Protein AF-0000000086176222 (afdb_homodimer)

Solvent-accessible surface area (backbone atoms only — not comparable to full-atom values): 14373 Å² total; per-residue (Å²): 130,63,66,61,52,42,43,40,53,50,50,50,43,44,51,53,49,50,51,50,50,42,51,51,35,51,42,47,42,65,30,30,69,85,46,59,66,71,56,41,52,48,41,48,50,41,38,51,44,48,51,52,40,48,57,61,55,69,71,40,76,46,68,86,66,50,50,65,65,58,53,53,52,38,41,53,48,51,51,49,40,53,50,51,52,52,51,46,30,50,48,17,58,72,73,40,23,32,39,60,22,19,41,70,24,30,21,66,82,57,80,65,72,95,79,71,79,81,75,77,74,80,82,71,63,89,65,77,79,123,133,64,65,62,52,41,45,42,53,50,51,52,44,46,52,53,49,48,51,52,50,44,51,51,37,50,49,49,40,64,42,30,70,84,46,59,66,70,56,41,51,48,41,47,50,41,41,52,44,47,52,52,42,50,58,60,55,68,71,40,78,46,68,85,66,50,50,65,65,58,53,51,52,38,41,52,47,50,50,49,40,53,50,50,52,53,50,50,30,43,47,24,4,64,72,46,67,46,52,76,57,3,24,46,19,4,29,34,82,60,79,68,73,94,78,74,81,79,76,75,73,80,80,71,62,90,64,77,78,122

Foldseek 3Di:
DPPLVVFQVVLVVVLVVLVVLLVLLVLLLVLCPVPDPVLNVLSVVLSVLSVVLNVQSVPDSGCVSPDPVSVVSSVVSSVSSVVSSVVSVVVCVPDPVRQPSCPPVRPPPPPPDPDDPPPPPDPPDPPPPD/DPPLVVFQVVLVVVLVVLVVLLVLLVLLLVLCPVPDPVLNVLSVVLSVLSVVLNVQSVPDSGCVSPDPVSVVSSVVSSVSSVVSSVVSVVVCVVDPVRQSSCVVPHPPPPPPDPDDPPPPDPPPDPPPPD

pLDDT: mean 73.81, std 24.61, range [23.0, 98.19]

InterPro domains:
  IPR004279 Perilipin [PF03036] (5-108)

Radius of gyration: 20.04 Å; Cα contacts (8 Å, |Δi|>4): 294; chains: 2; bounding box: 59×58×36 Å

Sequence (260 aa):
LAALQVEARTLAMLRGLLRQLHAACTRLAAGARSLPSSVQETVGHVRHGVEGVQASLSRARSFHDLSGLVLAQSRETVTRAQLSIDELLEYVGQHAPLPWLVGPFAPALVEYPEDVPVEMAKWEGCITVGLAALQVEARTLAMLRGLLRQLHAACTRLAAGARSLPSSVQETVGHVRHGVEGVQASLSRARSFHDLSGLVLAQSRETVTRAQLSIDELLEYVGQHAPLPWLVGPFAPALVEYPEDVPVEMAKWEGCITVG

Structure (mmCIF, N/CA/C/O backbone):
data_AF-0000000086176222-model_v1
#
loop_
_entity.id
_entity.type
_entity.pdbx_description
1 polymer Perilipin-3
#
loop_
_atom_site.group_PDB
_atom_site.id
_atom_site.type_symbol
_atom_site.label_atom_id
_atom_site.label_alt_id
_atom_site.label_comp_id
_atom_site.label_asym_id
_atom_site.label_entity_id
_atom_site.label_seq_id
_atom_site.pdbx_PDB_ins_code
_atom_site.Cartn_x
_atom_site.Cartn_y
_atom_site.Cartn_z
_atom_site.occupancy
_atom_site.B_iso_or_equiv
_atom_site.auth_seq_id
_atom_site.auth_comp_id
_atom_site.auth_asym_id
_atom_site.auth_atom_id
_atom_site.pdbx_PDB_model_num
ATOM 1 N N . LEU A 1 1 ? -7.207 -26.391 -13.367 1 47.28 1 LEU A N 1
ATOM 2 C CA . LEU A 1 1 ? -7.805 -25.141 -13.812 1 47.28 1 LEU A CA 1
ATOM 3 C C . LEU A 1 1 ? -7.152 -23.938 -13.125 1 47.28 1 LEU A C 1
ATOM 5 O O . LEU A 1 1 ? -7.234 -22.812 -13.617 1 47.28 1 LEU A O 1
ATOM 9 N N . ALA A 1 2 ? -6.879 -24.203 -11.516 1 69.88 2 ALA A N 1
ATOM 10 C CA . ALA A 1 2 ? -6.957 -23.547 -10.219 1 69.88 2 ALA A CA 1
ATOM 11 C C . ALA A 1 2 ? -5.723 -22.688 -9.961 1 69.88 2 ALA A C 1
ATOM 13 O O . ALA A 1 2 ? -5.84 -21.531 -9.531 1 69.88 2 ALA A O 1
ATOM 14 N N . ALA A 1 3 ? -4.68 -23.219 -10.516 1 76.75 3 ALA A N 1
ATOM 15 C CA . ALA A 1 3 ? -3.438 -22.547 -10.133 1 76.75 3 ALA A CA 1
ATOM 16 C C . ALA A 1 3 ? -3.254 -21.234 -10.906 1 76.75 3 ALA A C 1
ATOM 18 O O . ALA A 1 3 ? -2.863 -20.219 -10.328 1 76.75 3 ALA A O 1
ATOM 19 N N . LEU A 1 4 ? -3.666 -21.234 -12.219 1 80.44 4 LEU A N 1
ATOM 20 C CA . LEU A 1 4 ? -3.518 -20.047 -13.07 1 80.44 4 LEU A CA 1
ATOM 21 C C . LEU A 1 4 ? -4.449 -18.938 -12.617 1 80.44 4 LEU A C 1
ATOM 23 O O . LEU A 1 4 ? -4.094 -17.75 -12.688 1 80.44 4 LEU A O 1
ATOM 27 N N . GLN A 1 5 ? -5.562 -19.422 -12.195 1 84.12 5 GLN A N 1
ATOM 28 C CA . GLN A 1 5 ? -6.52 -18.438 -11.711 1 84.12 5 GLN A CA 1
ATOM 29 C C . GLN A 1 5 ? -6.023 -17.766 -10.43 1 84.12 5 GLN A C 1
ATOM 31 O O . GLN A 1 5 ? -6.176 -16.562 -10.242 1 84.12 5 GLN A O 1
ATOM 36 N N . VAL A 1 6 ? -5.457 -18.547 -9.648 1 86.81 6 VAL A N 1
ATOM 37 C CA . VAL A 1 6 ? -4.914 -18.031 -8.398 1 86.81 6 VAL A CA 1
ATOM 38 C C . VAL A 1 6 ? -3.77 -17.062 -8.688 1 86.81 6 VAL A C 1
ATOM 40 O O . VAL A 1 6 ? -3.68 -16 -8.086 1 86.81 6 VAL A O 1
ATOM 43 N N . GLU A 1 7 ? -2.992 -17.438 -9.711 1 86.19 7 GLU A N 1
ATOM 44 C CA . GLU A 1 7 ? -1.868 -16.578 -10.094 1 86.19 7 GLU A CA 1
ATOM 45 C C . GLU A 1 7 ? -2.35 -15.219 -10.594 1 86.19 7 GLU A C 1
ATOM 47 O O . GLU A 1 7 ? -1.841 -14.18 -10.172 1 86.19 7 GLU A O 1
ATOM 52 N N . ALA A 1 8 ? -3.307 -15.289 -11.367 1 86.38 8 ALA A N 1
ATOM 53 C CA . ALA A 1 8 ? -3.82 -14.07 -11.977 1 86.38 8 ALA A CA 1
ATOM 54 C C . ALA A 1 8 ? -4.434 -13.148 -10.93 1 86.38 8 ALA A C 1
ATOM 56 O O . ALA A 1 8 ? -4.227 -11.93 -10.969 1 86.38 8 ALA A O 1
ATOM 57 N N . ARG A 1 9 ? -5.16 -13.789 -10.055 1 88 9 ARG A N 1
ATOM 58 C CA . ARG A 1 9 ? -5.809 -12.984 -9.023 1 88 9 ARG A CA 1
ATOM 59 C C . ARG A 1 9 ? -4.781 -12.398 -8.062 1 88 9 ARG A C 1
ATOM 61 O O . ARG A 1 9 ? -4.934 -11.266 -7.598 1 88 9 ARG A O 1
ATOM 68 N N . THR A 1 10 ? -3.789 -13.164 -7.801 1 91.62 10 THR A N 1
ATOM 69 C CA . THR A 1 10 ? -2.73 -12.672 -6.926 1 91.62 10 THR A CA 1
ATOM 70 C C . THR A 1 10 ? -1.987 -11.508 -7.578 1 91.62 10 THR A C 1
ATOM 72 O O . THR A 1 10 ? -1.711 -10.5 -6.926 1 91.62 10 THR A O 1
ATOM 75 N N . LEU A 1 11 ? -1.724 -11.617 -8.875 1 91.5 11 LEU A N 1
ATOM 76 C CA . LEU A 1 11 ? -1.027 -10.562 -9.602 1 91.5 11 LEU A CA 1
ATOM 77 C C . LEU A 1 11 ? -1.868 -9.289 -9.648 1 91.5 11 LEU A C 1
ATOM 79 O O . LEU A 1 11 ? -1.34 -8.188 -9.516 1 91.5 11 LEU A O 1
ATOM 83 N N . ALA A 1 12 ? -3.135 -9.5 -9.828 1 92.38 12 ALA A N 1
ATOM 84 C CA . ALA A 1 12 ? -4.023 -8.344 -9.859 1 92.38 12 ALA A CA 1
ATOM 85 C C . ALA A 1 12 ? -4.023 -7.613 -8.516 1 92.38 12 ALA A C 1
ATOM 87 O O . ALA A 1 12 ? -3.982 -6.383 -8.477 1 92.38 12 ALA A O 1
ATOM 88 N N . MET A 1 13 ? -4.09 -8.391 -7.414 1 94.31 13 MET A N 1
ATOM 89 C CA . MET A 1 13 ? -4.047 -7.789 -6.086 1 94.31 13 MET A CA 1
ATOM 90 C C . MET A 1 13 ? -2.721 -7.066 -5.855 1 94.31 13 MET A C 1
ATOM 92 O O . MET A 1 13 ? -2.695 -5.965 -5.309 1 94.31 13 MET A O 1
ATOM 96 N N . LEU A 1 14 ? -1.659 -7.699 -6.32 1 95.19 14 LEU A N 1
ATOM 97 C CA . LEU A 1 14 ? -0.33 -7.109 -6.207 1 95.19 14 LEU A CA 1
ATOM 98 C C . LEU A 1 14 ? -0.256 -5.785 -6.957 1 95.19 14 LEU A C 1
ATOM 100 O O . LEU A 1 14 ? 0.268 -4.797 -6.434 1 95.19 14 LEU A O 1
ATOM 104 N N . ARG A 1 15 ? -0.784 -5.746 -8.109 1 95.31 15 ARG A N 1
ATOM 105 C CA . ARG A 1 15 ? -0.78 -4.531 -8.914 1 95.31 15 ARG A CA 1
ATOM 106 C C . ARG A 1 15 ? -1.568 -3.42 -8.234 1 95.31 15 ARG A C 1
ATOM 108 O O . ARG A 1 15 ? -1.137 -2.264 -8.219 1 95.31 15 ARG A O 1
ATOM 115 N N . GLY A 1 16 ? -2.699 -3.779 -7.684 1 95.38 16 GLY A N 1
ATOM 116 C CA . GLY A 1 16 ? -3.482 -2.807 -6.941 1 95.38 16 GLY A CA 1
ATOM 117 C C . GLY A 1 16 ? -2.742 -2.23 -5.746 1 95.38 16 GLY A C 1
ATOM 118 O O . GLY A 1 16 ? -2.754 -1.019 -5.527 1 95.38 16 GLY A O 1
ATOM 119 N N . LEU A 1 17 ? -2.072 -3.049 -5.02 1 97.5 17 LEU A N 1
ATOM 120 C CA . LEU A 1 17 ? -1.327 -2.621 -3.842 1 97.5 17 LEU A CA 1
ATOM 121 C C . LEU A 1 17 ? -0.131 -1.763 -4.238 1 97.5 17 LEU A C 1
ATOM 123 O O . LEU A 1 17 ? 0.219 -0.814 -3.529 1 97.5 17 LEU A O 1
ATOM 127 N N . LEU A 1 18 ? 0.489 -2.072 -5.359 1 97.69 18 LEU A N 1
ATOM 128 C CA . LEU A 1 18 ? 1.595 -1.26 -5.855 1 97.69 18 LEU A CA 1
ATOM 129 C C . LEU A 1 18 ? 1.106 0.118 -6.289 1 97.69 18 LEU A C 1
ATOM 131 O O . LEU A 1 18 ? 1.804 1.117 -6.098 1 97.69 18 LEU A O 1
ATOM 135 N N . ARG A 1 19 ? -0.079 0.142 -6.859 1 95.44 19 ARG A N 1
ATOM 136 C CA . ARG A 1 19 ? -0.669 1.433 -7.199 1 95.44 19 ARG A CA 1
ATOM 137 C C . ARG A 1 19 ? -0.887 2.279 -5.949 1 95.44 19 ARG A C 1
ATOM 139 O O . ARG A 1 19 ? -0.616 3.482 -5.953 1 95.44 19 ARG A O 1
ATOM 146 N N . GLN A 1 20 ? -1.351 1.609 -4.941 1 92.12 20 GLN A N 1
ATOM 147 C CA . GLN A 1 20 ? -1.553 2.287 -3.666 1 92.12 20 GLN A CA 1
ATOM 148 C C . GLN A 1 20 ? -0.231 2.801 -3.102 1 92.12 20 GLN A C 1
ATOM 150 O O . GLN A 1 20 ? -0.166 3.916 -2.58 1 92.12 20 GLN A O 1
ATOM 155 N N . LEU A 1 21 ? 0.804 1.989 -3.146 1 95.62 21 LEU A N 1
ATOM 156 C CA . LEU A 1 21 ? 2.125 2.4 -2.686 1 95.62 21 LEU A CA 1
ATOM 157 C C . LEU A 1 21 ? 2.639 3.586 -3.496 1 95.62 21 LEU A C 1
ATOM 159 O O . LEU A 1 21 ? 3.174 4.543 -2.932 1 95.62 21 LEU A O 1
ATOM 163 N N . HIS A 1 22 ? 2.42 3.516 -4.754 1 94.69 22 HIS A N 1
ATOM 164 C CA . HIS A 1 22 ? 2.852 4.605 -5.621 1 94.69 22 HIS A CA 1
ATOM 165 C C . HIS A 1 22 ? 2.115 5.898 -5.289 1 94.69 22 HIS A C 1
ATOM 167 O O . HIS A 1 22 ? 2.723 6.973 -5.25 1 94.69 22 HIS A O 1
ATOM 173 N N . ALA A 1 23 ? 0.89 5.797 -5.102 1 90.06 23 ALA A N 1
ATOM 174 C CA . ALA A 1 23 ? 0.107 6.977 -4.746 1 90.06 23 ALA A CA 1
ATOM 175 C C . ALA A 1 23 ? 0.607 7.598 -3.445 1 90.06 23 ALA A C 1
ATOM 177 O O . ALA A 1 23 ? 0.691 8.82 -3.324 1 90.06 23 ALA A O 1
ATOM 178 N N . ALA A 1 24 ? 0.904 6.75 -2.473 1 88.62 24 ALA A N 1
ATOM 179 C CA . ALA A 1 24 ? 1.438 7.242 -1.205 1 88.62 24 ALA A CA 1
ATOM 180 C C . ALA A 1 24 ? 2.764 7.969 -1.414 1 88.62 24 ALA A C 1
ATOM 182 O O . ALA A 1 24 ? 2.979 9.055 -0.863 1 88.62 24 ALA A O 1
ATOM 183 N N . CYS A 1 25 ? 3.588 7.395 -2.248 1 90 25 CYS A N 1
ATOM 184 C CA . CYS A 1 25 ? 4.879 8.008 -2.531 1 90 25 CYS A CA 1
ATOM 185 C C . CYS A 1 25 ? 4.703 9.344 -3.258 1 90 25 CYS A C 1
ATOM 187 O O . CYS A 1 25 ? 5.438 10.297 -3 1 90 25 CYS A O 1
ATOM 189 N N . THR A 1 26 ? 3.795 9.438 -4.133 1 88.81 26 THR A N 1
ATOM 190 C CA . THR A 1 26 ? 3.527 10.656 -4.895 1 88.81 26 THR A CA 1
ATOM 191 C C . THR A 1 26 ? 3.018 11.766 -3.98 1 88.81 26 THR A C 1
ATOM 193 O O . THR A 1 26 ? 3.461 12.914 -4.078 1 88.81 26 THR A O 1
ATOM 196 N N . ARG A 1 27 ? 2.182 11.406 -3.039 1 83.19 27 ARG A N 1
ATOM 197 C CA . ARG A 1 27 ? 1.66 12.383 -2.088 1 83.19 27 ARG A CA 1
ATOM 198 C C . ARG A 1 27 ? 2.766 12.898 -1.174 1 83.19 27 ARG A C 1
ATOM 200 O O . ARG A 1 27 ? 2.848 14.102 -0.909 1 83.19 27 ARG A O 1
ATOM 207 N N . LEU A 1 28 ? 3.596 11.984 -0.778 1 82.69 28 LEU A N 1
ATOM 208 C CA . LEU A 1 28 ? 4.684 12.375 0.112 1 82.69 28 LEU A CA 1
ATOM 209 C C . LEU A 1 28 ? 5.688 13.266 -0.615 1 82.69 28 LEU A C 1
ATOM 211 O O . LEU A 1 28 ? 6.199 14.227 -0.042 1 82.69 28 LEU A O 1
ATOM 215 N N . ALA A 1 29 ? 5.906 12.93 -1.837 1 84.38 29 ALA A N 1
ATOM 216 C CA . ALA A 1 29 ? 6.832 13.742 -2.617 1 84.38 29 ALA A CA 1
ATOM 217 C C . ALA A 1 29 ? 6.293 15.156 -2.809 1 84.38 29 ALA A C 1
ATOM 219 O O . ALA A 1 29 ? 7.051 16.125 -2.764 1 84.38 29 ALA A O 1
ATOM 220 N N . ALA A 1 30 ? 5.102 15.242 -3.045 1 78.94 30 ALA A N 1
ATOM 221 C CA . ALA A 1 30 ? 4.473 16.547 -3.205 1 78.94 30 ALA A CA 1
ATOM 222 C C . ALA A 1 30 ? 4.551 17.359 -1.913 1 78.94 30 ALA A C 1
ATOM 224 O O . ALA A 1 30 ? 4.727 18.578 -1.947 1 78.94 30 ALA A O 1
ATOM 225 N N . GLY A 1 31 ? 4.488 16.703 -0.821 1 71.81 31 GLY A N 1
ATOM 226 C CA . GLY A 1 31 ? 4.531 17.359 0.479 1 71.81 31 GLY A CA 1
ATOM 227 C C . GLY A 1 31 ? 5.938 17.688 0.934 1 71.81 31 GLY A C 1
ATOM 228 O O . GLY A 1 31 ? 6.125 18.484 1.855 1 71.81 31 GLY A O 1
ATOM 229 N N . ALA A 1 32 ? 6.859 17.094 0.292 1 74.38 32 ALA A N 1
ATOM 230 C CA . ALA A 1 32 ? 8.25 17.234 0.727 1 74.38 32 ALA A CA 1
ATOM 231 C C . ALA A 1 32 ? 8.93 18.391 -0.012 1 74.38 32 ALA A C 1
ATOM 233 O O . ALA A 1 32 ? 10.125 18.641 0.185 1 74.38 32 ALA A O 1
ATOM 234 N N . ARG A 1 33 ? 8.211 19.094 -0.756 1 75.25 33 ARG A N 1
ATOM 235 C CA . ARG A 1 33 ? 8.82 20.109 -1.616 1 75.25 33 ARG A CA 1
ATOM 236 C C . ARG A 1 33 ? 9.484 21.203 -0.789 1 75.25 33 ARG A C 1
ATOM 238 O O . ARG A 1 33 ? 10.391 21.891 -1.268 1 75.25 33 ARG A O 1
ATOM 245 N N . SER A 1 34 ? 9.039 21.375 0.409 1 70.19 34 SER A N 1
ATOM 246 C CA . SER A 1 34 ? 9.617 22.406 1.266 1 70.19 34 SER A CA 1
ATOM 247 C C . SER A 1 34 ? 10.695 21.828 2.178 1 70.19 34 SER A C 1
ATOM 249 O O . SER A 1 34 ? 11.258 22.547 3.014 1 70.19 34 SER A O 1
ATOM 251 N N . LEU A 1 35 ? 10.953 20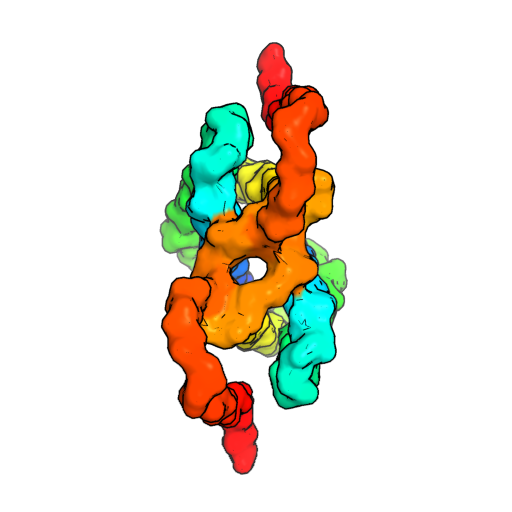.547 2.066 1 76.81 35 LEU A N 1
ATOM 252 C CA . LEU A 1 35 ? 11.953 19.859 2.885 1 76.81 35 LEU A CA 1
ATOM 253 C C . LEU A 1 35 ? 13.336 19.984 2.266 1 76.81 35 LEU A C 1
ATOM 255 O O . LEU A 1 35 ? 13.477 20.422 1.12 1 76.81 35 LEU A O 1
ATOM 259 N N . PRO A 1 36 ? 14.375 19.719 3.002 1 82.19 36 PRO A N 1
ATOM 260 C CA . PRO A 1 36 ? 15.734 19.812 2.465 1 82.19 36 PRO A CA 1
ATOM 261 C C . PRO A 1 36 ? 15.898 19.062 1.146 1 82.19 36 PRO A C 1
ATOM 263 O O . PRO A 1 36 ? 15.234 18.047 0.924 1 82.19 36 PRO A O 1
ATOM 266 N N . SER A 1 37 ? 16.75 19.469 0.299 1 85.12 37 SER A N 1
ATOM 267 C CA . SER A 1 37 ? 16.969 18.922 -1.038 1 85.12 37 SER A CA 1
ATOM 268 C C . SER A 1 37 ? 17.297 17.438 -0.983 1 85.12 37 SER A C 1
ATOM 270 O O . SER A 1 37 ? 16.891 16.672 -1.858 1 85.12 37 SER A O 1
ATOM 272 N N . SER A 1 38 ? 18.047 17.016 -0.008 1 88.38 38 SER A N 1
ATOM 273 C CA . SER A 1 38 ? 18.406 15.609 0.115 1 88.38 38 SER A CA 1
ATOM 274 C C . SER A 1 38 ? 17.172 14.734 0.309 1 88.38 38 SER A C 1
ATOM 276 O O . SER A 1 38 ? 17.078 13.633 -0.236 1 88.38 38 SER A O 1
ATOM 278 N N . VAL A 1 39 ? 16.266 15.297 1.044 1 84.06 39 VAL A N 1
ATOM 279 C CA . VAL A 1 39 ? 15.016 14.57 1.272 1 84.06 39 VAL A CA 1
ATOM 280 C C . VAL A 1 39 ? 14.195 14.531 -0.016 1 84.06 39 VAL A C 1
ATOM 282 O O . VAL A 1 39 ? 13.664 13.484 -0.39 1 84.06 39 VAL A O 1
ATOM 285 N N . GLN A 1 40 ? 14.125 15.633 -0.688 1 86.06 40 GLN A N 1
ATOM 286 C CA . GLN A 1 40 ? 13.391 15.695 -1.95 1 86.06 40 GLN A CA 1
ATOM 287 C C . GLN A 1 40 ? 13.953 14.711 -2.965 1 86.06 40 GLN A C 1
ATOM 289 O O . GLN A 1 40 ? 13.203 14.008 -3.643 1 86.06 40 GLN A O 1
ATOM 294 N N . GLU A 1 41 ? 15.258 14.625 -3.01 1 92.31 41 GLU A N 1
ATOM 295 C CA . GLU A 1 41 ? 15.914 13.719 -3.941 1 92.31 41 GLU A CA 1
ATOM 296 C C . GLU A 1 41 ? 15.609 12.258 -3.6 1 92.31 41 GLU A C 1
ATOM 298 O O . GLU A 1 41 ? 15.312 11.461 -4.484 1 92.31 41 GLU A O 1
ATOM 303 N N . THR A 1 42 ? 15.625 12 -2.324 1 91.56 42 THR A N 1
ATOM 304 C CA . THR A 1 42 ? 15.391 10.633 -1.873 1 91.56 42 THR A CA 1
ATOM 305 C C . THR A 1 42 ? 13.953 10.203 -2.172 1 91.56 42 THR A C 1
ATOM 307 O O . THR A 1 42 ? 13.719 9.133 -2.736 1 91.56 42 THR A O 1
ATOM 310 N N . VAL A 1 43 ? 12.961 11.047 -1.832 1 91.25 43 VAL A N 1
ATOM 311 C CA . VAL A 1 43 ? 11.562 10.688 -2.068 1 91.25 43 VAL A CA 1
ATOM 312 C C . VAL A 1 43 ? 11.305 10.578 -3.57 1 91.25 43 VAL A C 1
ATOM 314 O O . VAL A 1 43 ? 10.516 9.742 -4.012 1 91.25 43 VAL A O 1
ATOM 317 N N . GLY A 1 44 ? 11.984 11.367 -4.324 1 93.75 44 GLY A N 1
ATOM 318 C CA . GLY A 1 44 ? 11.891 11.258 -5.773 1 93.75 44 GLY A CA 1
ATOM 319 C C . GLY A 1 44 ? 12.414 9.938 -6.309 1 93.75 44 GLY A C 1
ATOM 320 O O . GLY A 1 44 ? 11.773 9.297 -7.141 1 93.75 44 GLY A O 1
ATOM 321 N N . HIS A 1 45 ? 13.539 9.508 -5.805 1 96.56 45 HIS A N 1
ATOM 322 C CA . HIS A 1 45 ? 14.148 8.242 -6.207 1 96.56 45 HIS A CA 1
ATOM 323 C C . HIS A 1 45 ? 13.25 7.062 -5.844 1 96.56 45 HIS A C 1
ATOM 325 O O . HIS A 1 45 ? 13.07 6.141 -6.645 1 96.56 45 HIS A O 1
ATOM 331 N N . VAL A 1 46 ? 12.75 7.133 -4.688 1 96.81 46 VAL A N 1
ATOM 332 C CA . VAL A 1 46 ? 11.883 6.059 -4.207 1 96.81 46 VAL A CA 1
ATOM 333 C C . VAL A 1 46 ? 10.633 5.98 -5.074 1 96.81 46 VAL A C 1
ATOM 335 O O . VAL A 1 46 ? 10.234 4.898 -5.508 1 96.81 46 VAL A O 1
ATOM 338 N N . ARG A 1 47 ? 10.078 7.133 -5.379 1 95.62 47 ARG A N 1
ATOM 339 C CA . ARG A 1 47 ? 8.883 7.184 -6.219 1 95.62 47 ARG A CA 1
ATOM 340 C C . ARG A 1 47 ? 9.156 6.598 -7.598 1 95.62 47 ARG A C 1
ATOM 342 O O . ARG A 1 47 ? 8.375 5.789 -8.102 1 95.62 47 ARG A O 1
ATOM 349 N N . HIS A 1 48 ? 10.258 6.914 -8.117 1 97.38 48 HIS A N 1
ATOM 350 C CA . HIS A 1 48 ? 10.641 6.402 -9.43 1 97.38 48 HIS A CA 1
ATOM 351 C C . HIS A 1 48 ? 10.883 4.898 -9.383 1 97.38 48 HIS A C 1
ATOM 353 O O . HIS A 1 48 ? 10.57 4.184 -10.344 1 97.38 48 HIS A O 1
ATOM 359 N N . GLY A 1 49 ? 11.484 4.477 -8.352 1 98.12 49 GLY A N 1
ATOM 360 C CA . GLY A 1 49 ? 11.68 3.047 -8.18 1 98.12 49 GLY A CA 1
ATOM 361 C C . GLY A 1 49 ? 10.383 2.264 -8.172 1 98.12 49 GLY A C 1
ATOM 362 O O . GLY A 1 49 ? 10.273 1.229 -8.836 1 98.12 49 GLY A O 1
ATOM 363 N N . VAL A 1 50 ? 9.375 2.754 -7.484 1 98 50 VAL A N 1
ATOM 364 C CA . VAL A 1 50 ? 8.07 2.1 -7.406 1 98 50 VAL A CA 1
ATOM 365 C C . VAL A 1 50 ? 7.422 2.072 -8.789 1 98 50 VAL A C 1
ATOM 367 O O . VAL A 1 50 ? 6.789 1.08 -9.164 1 98 50 VAL A O 1
ATOM 370 N N . GLU A 1 51 ? 7.617 3.09 -9.531 1 97.5 51 GLU A N 1
ATOM 371 C CA . GLU A 1 51 ? 7.129 3.115 -10.906 1 97.5 51 GLU A CA 1
ATOM 372 C C . GLU A 1 51 ? 7.773 2.012 -11.742 1 97.5 51 GLU A C 1
ATOM 374 O O . GLU A 1 51 ? 7.102 1.365 -12.547 1 97.5 51 GLU A O 1
ATOM 379 N N . GLY A 1 52 ? 9.039 1.867 -11.531 1 97 52 GLY A N 1
ATOM 380 C CA . GLY A 1 52 ? 9.742 0.794 -12.219 1 97 52 GLY A CA 1
ATOM 381 C C . GLY A 1 52 ? 9.195 -0.582 -11.891 1 97 52 GLY A C 1
ATOM 382 O O . GLY A 1 52 ? 9.023 -1.416 -12.781 1 97 52 GLY A O 1
ATOM 383 N N . VAL A 1 53 ? 8.867 -0.812 -10.633 1 97.62 53 VAL A N 1
ATOM 384 C CA . VAL A 1 53 ? 8.289 -2.084 -10.211 1 97.62 53 VAL A CA 1
ATOM 385 C C . VAL A 1 53 ? 6.918 -2.266 -10.867 1 97.62 53 VAL A C 1
ATOM 387 O O . VAL A 1 53 ? 6.59 -3.354 -11.344 1 97.62 53 VAL A O 1
ATOM 390 N N . GLN A 1 54 ? 6.109 -1.241 -10.922 1 97.12 54 GLN A N 1
ATOM 391 C CA . GLN A 1 54 ? 4.793 -1.295 -11.547 1 97.12 54 GLN A CA 1
ATOM 392 C C . GLN A 1 54 ? 4.898 -1.679 -13.016 1 97.12 54 GLN A C 1
ATOM 394 O O . GLN A 1 54 ? 4.152 -2.535 -13.5 1 97.12 54 GLN A O 1
ATOM 399 N N . ALA A 1 55 ? 5.844 -1.047 -13.656 1 95.5 55 ALA A N 1
ATOM 400 C CA . ALA A 1 55 ? 6.035 -1.319 -15.078 1 95.5 55 ALA A CA 1
ATOM 401 C C . ALA A 1 55 ? 6.426 -2.775 -15.312 1 95.5 55 ALA A C 1
ATOM 403 O O . ALA A 1 55 ? 5.898 -3.43 -16.219 1 95.5 55 ALA A O 1
ATOM 404 N N . SER A 1 56 ? 7.305 -3.281 -14.484 1 92.88 56 SER A N 1
ATOM 405 C CA . SER A 1 56 ? 7.777 -4.656 -14.617 1 92.88 56 SER A CA 1
ATOM 406 C C . SER A 1 56 ? 6.648 -5.652 -14.367 1 92.88 56 SER A C 1
ATOM 408 O O . SER A 1 56 ? 6.516 -6.641 -15.094 1 92.88 56 SER A O 1
ATOM 410 N N . LEU A 1 57 ? 5.816 -5.402 -13.383 1 93.81 57 LEU A N 1
ATOM 411 C CA . LEU A 1 57 ? 4.785 -6.352 -12.992 1 93.81 57 LEU A CA 1
ATOM 412 C C . LEU A 1 57 ? 3.555 -6.219 -13.883 1 93.81 57 LEU A C 1
ATOM 414 O O . LEU A 1 57 ? 2.752 -7.152 -13.984 1 93.81 57 LEU A O 1
ATOM 418 N N . SER A 1 58 ? 3.342 -5.082 -14.508 1 92.38 58 SER A N 1
ATOM 419 C CA . SER A 1 58 ? 2.186 -4.867 -15.375 1 92.38 58 SER A CA 1
ATOM 420 C C . SER A 1 58 ? 2.295 -5.684 -16.656 1 92.38 58 SER A C 1
ATOM 422 O O . SER A 1 58 ? 1.285 -5.977 -17.297 1 92.38 58 SER A O 1
ATOM 424 N N . ARG A 1 59 ? 3.438 -6.059 -17 1 89.94 59 ARG A N 1
ATOM 425 C CA . ARG A 1 59 ? 3.676 -6.812 -18.234 1 89.94 59 ARG A CA 1
ATOM 426 C C . ARG A 1 59 ? 3.479 -8.305 -18 1 89.94 59 ARG A C 1
ATOM 428 O O . ARG A 1 59 ? 3.293 -9.07 -18.953 1 89.94 59 ARG A O 1
ATOM 435 N N . ALA A 1 60 ? 3.504 -8.633 -16.781 1 88.69 60 ALA A N 1
ATOM 436 C CA . ALA A 1 60 ? 3.43 -10.055 -16.484 1 88.69 60 ALA A CA 1
ATOM 437 C C . ALA A 1 60 ? 1.982 -10.539 -16.469 1 88.69 60 ALA A C 1
ATOM 439 O O . ALA A 1 60 ? 1.112 -9.914 -15.859 1 88.69 60 ALA A O 1
ATOM 440 N N . ARG A 1 61 ? 1.743 -11.656 -17.125 1 85 61 ARG A N 1
ATOM 441 C CA . ARG A 1 61 ? 0.412 -12.258 -17.156 1 85 61 ARG A CA 1
ATOM 442 C C . ARG A 1 61 ? 0.34 -13.484 -16.266 1 85 61 ARG A C 1
ATOM 444 O O . ARG A 1 61 ? -0.746 -13.891 -15.844 1 85 61 ARG A O 1
ATOM 451 N N . SER A 1 62 ? 1.537 -14.062 -16.109 1 84 62 SER A N 1
ATOM 452 C CA . SER A 1 62 ? 1.668 -15.211 -15.211 1 84 62 SER A CA 1
ATOM 453 C C . SER A 1 62 ? 2.967 -15.156 -14.422 1 84 62 SER A C 1
ATOM 455 O O . SER A 1 62 ? 3.82 -14.305 -14.68 1 84 62 SER A O 1
ATOM 457 N N . PHE A 1 63 ? 3.131 -16.047 -13.438 1 84.75 63 PHE A N 1
ATOM 458 C CA . PHE A 1 63 ? 4.336 -16.078 -12.617 1 84.75 63 PHE A CA 1
ATOM 459 C C . PHE A 1 63 ? 5.539 -16.531 -13.445 1 84.75 63 PHE A C 1
ATOM 461 O O . PHE A 1 63 ? 6.684 -16.234 -13.094 1 84.75 63 PHE A O 1
ATOM 468 N N . HIS A 1 64 ? 5.16 -17.188 -14.555 1 83.56 64 HIS A N 1
ATOM 469 C CA . HIS A 1 64 ? 6.227 -17.672 -15.422 1 83.56 64 HIS A CA 1
ATOM 470 C C . HIS A 1 64 ? 6.898 -16.516 -16.172 1 83.56 64 HIS A C 1
ATOM 472 O O . HIS A 1 64 ? 8.031 -16.656 -16.625 1 83.56 64 HIS A O 1
ATOM 478 N N . ASP A 1 65 ? 6.121 -15.398 -16.203 1 87.44 65 ASP A N 1
ATOM 479 C CA . ASP A 1 65 ? 6.656 -14.219 -16.875 1 87.44 65 ASP A CA 1
ATOM 480 C C . ASP A 1 65 ? 7.613 -13.453 -15.961 1 87.44 65 ASP A C 1
ATOM 482 O O . ASP A 1 65 ? 8.32 -12.555 -16.406 1 87.44 65 ASP A O 1
ATOM 486 N N . LEU A 1 66 ? 7.562 -13.852 -14.625 1 87.5 66 LEU A N 1
ATOM 487 C CA . LEU A 1 66 ? 8.383 -13.141 -13.656 1 87.5 66 LEU A CA 1
ATOM 488 C C . LEU A 1 66 ? 9.648 -13.93 -13.328 1 87.5 66 LEU A C 1
ATOM 490 O O . LEU A 1 66 ? 9.578 -15.117 -13.016 1 87.5 66 LEU A O 1
ATOM 494 N N . SER A 1 67 ? 10.828 -13.281 -13.539 1 87.38 67 SER A N 1
ATOM 495 C CA . SER A 1 67 ? 12.078 -13.953 -13.172 1 87.38 67 SER A CA 1
ATOM 496 C C . SER A 1 67 ? 12.406 -13.727 -11.695 1 87.38 67 SER A C 1
ATOM 498 O O . SER A 1 67 ? 11.922 -12.766 -11.086 1 87.38 67 SER A O 1
ATOM 500 N N . GLY A 1 68 ? 13.156 -14.586 -11.164 1 86.44 68 GLY A N 1
ATOM 501 C CA . GLY A 1 68 ? 13.617 -14.453 -9.789 1 86.44 68 GLY A CA 1
ATOM 502 C C . GLY A 1 68 ? 14.312 -13.133 -9.516 1 86.44 68 GLY A C 1
ATOM 503 O O . GLY A 1 68 ? 14.109 -12.523 -8.469 1 86.44 68 GLY A O 1
ATOM 504 N N . LEU A 1 69 ? 15.055 -12.727 -10.484 1 89.38 69 LEU A N 1
ATOM 505 C CA . LEU A 1 69 ? 15.797 -11.477 -10.336 1 89.38 69 LEU A CA 1
ATOM 506 C C . LEU A 1 69 ? 14.852 -10.281 -10.273 1 89.38 69 LEU A C 1
ATOM 508 O O . LEU A 1 69 ? 14.992 -9.414 -9.414 1 89.38 69 LEU A O 1
ATOM 512 N N . VAL A 1 70 ? 13.867 -10.281 -11.133 1 92.12 70 VAL A N 1
ATOM 513 C CA . VAL A 1 70 ? 12.914 -9.18 -11.172 1 92.12 70 VAL A CA 1
ATOM 514 C C . VAL A 1 70 ? 12.133 -9.125 -9.859 1 92.12 70 VAL A C 1
ATOM 516 O O . VAL A 1 70 ? 11.922 -8.039 -9.305 1 92.12 70 VAL A O 1
ATOM 519 N N . LEU A 1 71 ? 11.781 -10.242 -9.305 1 93.12 71 LEU A N 1
ATOM 520 C CA . LEU A 1 71 ? 11.023 -10.289 -8.055 1 93.12 71 LEU A CA 1
ATOM 521 C C . LEU A 1 71 ? 11.883 -9.852 -6.879 1 93.12 71 LEU A C 1
ATOM 523 O O . LEU A 1 71 ? 11.406 -9.148 -5.984 1 93.12 71 LEU A O 1
ATOM 527 N N . ALA A 1 72 ? 13.148 -10.297 -6.934 1 92.81 72 ALA A N 1
ATOM 528 C CA . ALA A 1 72 ? 14.055 -9.898 -5.863 1 92.81 72 ALA A CA 1
ATOM 529 C C . ALA A 1 72 ? 14.273 -8.391 -5.859 1 92.81 72 ALA A C 1
ATOM 531 O O . ALA A 1 72 ? 14.211 -7.75 -4.809 1 92.81 72 ALA A O 1
ATOM 532 N N . GLN A 1 73 ? 14.477 -7.816 -6.992 1 94.44 73 GLN A N 1
ATOM 533 C CA . GLN A 1 73 ? 14.664 -6.375 -7.129 1 94.44 73 GLN A CA 1
ATOM 534 C C . GLN A 1 73 ? 13.398 -5.617 -6.742 1 94.44 73 GLN A C 1
ATOM 536 O O . GLN A 1 73 ? 13.469 -4.574 -6.09 1 94.44 73 GLN A O 1
ATOM 541 N N . SER A 1 74 ? 12.266 -6.117 -7.172 1 95.5 74 SER A N 1
ATOM 542 C CA . SER A 1 74 ? 10.984 -5.496 -6.836 1 95.5 74 SER A CA 1
ATOM 543 C C . SER A 1 74 ? 10.766 -5.469 -5.328 1 95.5 74 SER A C 1
ATOM 545 O O . SER A 1 74 ? 10.352 -4.453 -4.773 1 95.5 74 SER A O 1
ATOM 547 N N . ARG A 1 75 ? 11.117 -6.547 -4.699 1 94.56 75 ARG A N 1
ATOM 548 C CA . ARG A 1 75 ? 10.961 -6.637 -3.25 1 94.56 75 ARG A CA 1
ATOM 549 C C . ARG A 1 75 ? 11.844 -5.621 -2.539 1 94.56 75 ARG A C 1
ATOM 551 O O . ARG A 1 75 ? 11.406 -4.961 -1.593 1 94.56 75 ARG A O 1
ATOM 558 N N . GLU A 1 76 ? 13.039 -5.523 -2.947 1 95.88 76 GLU A N 1
ATOM 559 C CA . GLU A 1 76 ? 13.961 -4.559 -2.355 1 95.88 76 GLU A CA 1
ATOM 560 C C . GLU A 1 76 ? 13.445 -3.131 -2.52 1 95.88 76 GLU A C 1
ATOM 562 O O . GLU A 1 76 ? 13.484 -2.34 -1.573 1 95.88 76 GLU A O 1
ATOM 567 N N . THR A 1 77 ? 13.008 -2.861 -3.734 1 97.12 77 THR A N 1
ATOM 568 C CA . THR A 1 77 ? 12.492 -1.532 -4.031 1 97.12 77 THR A CA 1
ATOM 569 C C . THR A 1 77 ? 11.258 -1.231 -3.182 1 97.12 77 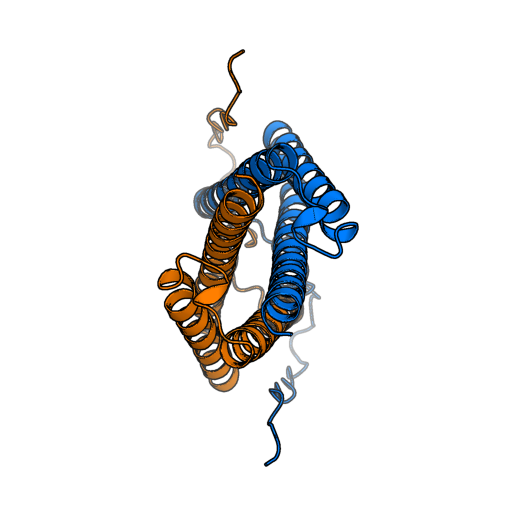THR A C 1
ATOM 571 O O . THR A 1 77 ? 11.141 -0.142 -2.617 1 97.12 77 THR A O 1
ATOM 574 N N . VAL A 1 78 ? 10.336 -2.184 -3.031 1 97.25 78 VAL A N 1
ATOM 575 C CA . VAL A 1 78 ? 9.125 -2.027 -2.24 1 97.25 78 VAL A CA 1
ATOM 576 C C . VAL A 1 78 ? 9.484 -1.804 -0.774 1 97.25 78 VAL A C 1
ATOM 578 O O . VAL A 1 78 ? 8.938 -0.912 -0.121 1 97.25 78 VAL A O 1
ATOM 581 N N . THR A 1 79 ? 10.414 -2.613 -0.307 1 96.69 79 THR A N 1
ATOM 582 C CA . THR A 1 79 ? 10.852 -2.473 1.078 1 96.69 79 THR A CA 1
ATOM 583 C C . THR A 1 79 ? 11.438 -1.088 1.321 1 96.69 79 THR A C 1
ATOM 585 O O . THR A 1 79 ? 11.148 -0.453 2.338 1 96.69 79 THR A O 1
ATOM 588 N N . ARG A 1 80 ? 12.18 -0.609 0.425 1 96.12 80 ARG A N 1
ATOM 589 C CA . ARG A 1 80 ? 12.773 0.721 0.531 1 96.12 80 ARG A CA 1
ATOM 590 C C . ARG A 1 80 ? 11.695 1.801 0.546 1 96.12 80 ARG A C 1
ATOM 592 O O . ARG A 1 80 ? 11.789 2.764 1.309 1 96.12 80 ARG A O 1
ATOM 599 N N . ALA A 1 81 ? 10.734 1.643 -0.307 1 96.31 81 ALA A N 1
ATOM 600 C CA . ALA A 1 81 ? 9.633 2.6 -0.35 1 96.31 81 ALA A CA 1
ATOM 601 C C . ALA A 1 81 ? 8.875 2.625 0.975 1 96.31 81 ALA A C 1
ATOM 603 O O . ALA A 1 81 ? 8.562 3.697 1.497 1 96.31 81 ALA A O 1
ATOM 604 N N . GLN A 1 82 ? 8.625 1.476 1.521 1 94 82 GLN A N 1
ATOM 605 C CA . GLN A 1 82 ? 7.926 1.37 2.799 1 94 82 GLN A CA 1
ATOM 606 C C . GLN A 1 82 ? 8.727 2.031 3.918 1 94 82 GLN A C 1
ATOM 608 O O . GLN A 1 82 ? 8.172 2.771 4.73 1 94 82 GLN A O 1
ATOM 613 N N . LEU A 1 83 ? 10.008 1.774 3.906 1 93 83 LEU A N 1
ATOM 614 C CA . LEU A 1 83 ? 10.875 2.379 4.91 1 93 83 LEU A CA 1
ATOM 615 C C . LEU A 1 83 ? 10.914 3.896 4.754 1 93 83 LEU A C 1
ATOM 617 O O . LEU A 1 83 ? 10.859 4.629 5.742 1 93 83 LEU A O 1
ATOM 621 N N . SER A 1 84 ? 11.047 4.355 3.561 1 90.88 84 SER A N 1
ATOM 622 C CA . SER A 1 84 ? 11.07 5.785 3.281 1 90.88 84 SER A CA 1
ATOM 623 C C . SER A 1 84 ? 9.789 6.465 3.75 1 90.88 84 SER A C 1
ATOM 625 O O . SER A 1 84 ? 9.836 7.559 4.316 1 90.88 84 SER A O 1
ATOM 627 N N . ILE A 1 85 ? 8.625 5.852 3.539 1 88.06 85 ILE A N 1
ATOM 628 C CA . ILE A 1 85 ? 7.332 6.383 3.971 1 88.06 85 ILE A CA 1
ATOM 629 C C . ILE A 1 85 ? 7.309 6.512 5.492 1 88.06 85 ILE A C 1
ATOM 631 O O . ILE A 1 85 ? 6.957 7.562 6.027 1 88.06 85 ILE A O 1
ATOM 635 N N . ASP A 1 86 ? 7.781 5.461 6.156 1 84.5 86 ASP A N 1
ATOM 636 C CA . ASP A 1 86 ? 7.82 5.477 7.617 1 84.5 86 ASP A CA 1
ATOM 637 C C . ASP A 1 86 ? 8.734 6.59 8.125 1 84.5 86 ASP A C 1
ATOM 639 O O . ASP A 1 86 ? 8.375 7.32 9.055 1 84.5 86 ASP A O 1
ATOM 643 N N . GLU A 1 87 ? 9.852 6.695 7.508 1 84.56 87 GLU A N 1
ATOM 644 C CA . GLU A 1 87 ? 10.828 7.695 7.926 1 84.56 87 GLU A CA 1
ATOM 645 C C . GLU A 1 87 ? 10.305 9.109 7.695 1 84.56 87 GLU A C 1
ATOM 647 O O . GLU A 1 87 ? 10.492 9.992 8.539 1 84.56 87 GLU A O 1
ATOM 652 N N . LEU A 1 88 ? 9.672 9.312 6.59 1 83.5 88 LEU A N 1
ATOM 653 C CA . LEU A 1 88 ? 9.141 10.633 6.273 1 83.5 88 LEU A CA 1
ATOM 654 C C . LEU A 1 88 ? 8.008 11.008 7.227 1 83.5 88 LEU A C 1
ATOM 656 O O . LEU A 1 88 ? 7.938 12.148 7.695 1 83.5 88 LEU A O 1
ATOM 660 N N . LEU A 1 89 ? 7.188 10.047 7.566 1 77.94 89 LEU A N 1
ATOM 661 C CA . LEU A 1 89 ? 6.094 10.297 8.5 1 77.94 89 LEU A CA 1
ATOM 662 C C . LEU A 1 89 ? 6.629 10.625 9.891 1 77.94 89 LEU A C 1
ATOM 664 O O . LEU A 1 89 ? 6.105 11.516 10.562 1 77.94 89 LEU A O 1
ATOM 668 N N . GLU A 1 90 ? 7.664 9.906 10.234 1 76.75 90 GLU A N 1
ATOM 669 C CA . GLU A 1 90 ? 8.297 10.172 11.523 1 76.75 90 GLU A CA 1
ATOM 670 C C . GLU A 1 90 ? 8.945 11.555 11.547 1 76.75 90 GLU A C 1
ATOM 672 O O . GLU A 1 90 ? 8.805 12.297 12.516 1 76.75 90 GLU A O 1
ATOM 677 N N . TYR A 1 91 ? 9.633 11.922 10.453 1 73.69 91 TYR A N 1
ATOM 678 C CA . TYR A 1 91 ? 10.289 13.219 10.336 1 73.69 91 TYR A CA 1
ATOM 679 C C . TYR A 1 91 ? 9.281 14.352 10.453 1 73.69 91 TYR A C 1
ATOM 681 O O . TYR A 1 91 ? 9.5 15.312 11.195 1 73.69 91 TYR A O 1
ATOM 689 N N . VAL A 1 92 ? 8.234 14.219 9.688 1 70.69 92 VAL A N 1
ATOM 690 C CA . VAL A 1 92 ? 7.203 15.25 9.672 1 70.69 92 VAL A CA 1
ATOM 691 C C . VAL A 1 92 ? 6.543 15.344 11.047 1 70.69 92 VAL A C 1
ATOM 693 O O . VAL A 1 92 ? 6.242 16.438 11.531 1 70.69 92 VAL A O 1
ATOM 696 N N . GLY A 1 93 ? 6.352 14.258 11.758 1 67.75 93 GLY A N 1
ATOM 697 C CA . GLY A 1 93 ? 5.793 14.266 13.102 1 67.75 93 GLY A CA 1
ATOM 698 C C . GLY A 1 93 ? 6.668 14.977 14.109 1 67.75 93 GLY A C 1
ATOM 699 O O . GLY A 1 93 ? 6.168 15.562 15.07 1 67.75 93 GLY A O 1
ATOM 700 N N . GLN A 1 94 ? 7.938 15.016 13.852 1 66.56 94 GLN A N 1
ATOM 701 C CA . GLN A 1 94 ? 8.898 15.578 14.797 1 66.56 94 GLN A CA 1
ATOM 702 C C . GLN A 1 94 ? 9.172 17.047 14.484 1 66.56 94 GLN A C 1
ATOM 704 O O . GLN A 1 94 ? 9.5 17.828 15.383 1 66.56 94 GLN A O 1
ATOM 709 N N . HIS A 1 95 ? 9.328 17.453 13.312 1 61.31 95 HIS A N 1
ATOM 710 C CA . HIS A 1 95 ? 9.883 18.75 12.953 1 61.31 95 HIS A CA 1
ATOM 711 C C . HIS A 1 95 ? 8.828 19.656 12.312 1 61.31 95 HIS A C 1
ATOM 713 O O . HIS A 1 95 ? 8.938 20.875 12.367 1 61.31 95 HIS A O 1
ATOM 719 N N . ALA A 1 96 ? 8.203 19.266 11.219 1 53.16 96 ALA A N 1
ATOM 720 C CA . ALA A 1 96 ? 7.402 20.094 10.328 1 53.16 96 ALA A CA 1
ATOM 721 C C . ALA A 1 96 ? 5.969 19.578 10.242 1 53.16 96 ALA A C 1
ATOM 723 O O . ALA A 1 96 ? 5.664 18.703 9.414 1 53.16 96 ALA A O 1
ATOM 724 N N . PRO A 1 97 ? 5.258 19.922 11.234 1 48.53 97 PRO A N 1
ATOM 725 C CA . PRO A 1 97 ? 3.883 19.484 10.977 1 48.53 97 PRO A CA 1
ATOM 726 C C . PRO A 1 97 ? 3.33 20 9.656 1 48.53 97 PRO A C 1
ATOM 728 O O . PRO A 1 97 ? 3.277 21.219 9.438 1 48.53 97 PRO A O 1
ATOM 731 N N . LEU A 1 98 ? 4.027 19.703 8.484 1 44.22 98 LEU A N 1
ATOM 732 C CA . LEU A 1 98 ? 3.756 20.188 7.129 1 44.22 98 LEU A CA 1
ATOM 733 C C . LEU A 1 98 ? 2.275 20.047 6.793 1 44.22 98 LEU A C 1
ATOM 735 O O . LEU A 1 98 ? 1.74 18.938 6.766 1 44.22 98 LEU A O 1
ATOM 739 N N . PRO A 1 99 ? 1.772 21.188 6.715 1 44.03 99 PRO A N 1
ATOM 740 C CA . PRO A 1 99 ? 0.344 21.156 6.391 1 44.03 99 PRO A CA 1
ATOM 741 C C . PRO A 1 99 ? 0.053 20.406 5.09 1 44.03 99 PRO A C 1
ATOM 743 O O . PRO A 1 99 ? -0.97 19.734 4.977 1 44.03 99 PRO A O 1
ATOM 746 N N . TRP A 1 100 ? 0.854 21 3.838 1 40.16 100 TRP A N 1
ATOM 747 C CA . TRP A 1 100 ? 0.502 20.656 2.467 1 40.16 100 TRP A CA 1
ATOM 748 C C . TRP A 1 100 ? 0.728 19.156 2.215 1 40.16 100 TRP A C 1
ATOM 750 O O . TRP A 1 100 ? 0.281 18.625 1.199 1 40.16 100 TRP A O 1
ATOM 760 N N . LEU A 1 101 ? 1.894 18.734 2.482 1 41.62 101 LEU A N 1
ATOM 761 C CA . LEU A 1 101 ? 2.082 17.297 2.24 1 41.62 101 LEU A CA 1
ATOM 762 C C . LEU A 1 101 ? 0.875 16.5 2.725 1 41.62 101 LEU A C 1
ATOM 764 O O . LEU A 1 101 ? 0.799 15.297 2.508 1 41.62 101 LEU A O 1
ATOM 768 N N . VAL A 1 102 ? 0.109 17.328 3.361 1 42.16 102 VAL A N 1
ATOM 769 C CA . VAL A 1 102 ? -1.271 16.922 3.604 1 42.16 102 VAL A CA 1
ATOM 770 C C . VAL A 1 102 ? -2.029 16.844 2.279 1 42.16 102 VAL A C 1
ATOM 772 O O . VAL A 1 102 ? -2.447 17.875 1.744 1 42.16 102 VAL A O 1
ATOM 775 N N . GLY A 1 103 ? -1.614 17.125 1.137 1 35.09 103 GLY A N 1
ATOM 776 C CA . GLY A 1 103 ? -2.297 17.203 -0.146 1 35.09 103 GLY A CA 1
ATOM 777 C C . GLY A 1 103 ? -3.771 16.859 -0.054 1 35.09 103 GLY A C 1
ATOM 778 O O . GLY A 1 103 ? -4.418 17.125 0.959 1 35.09 103 GLY A O 1
ATOM 779 N N . PRO A 1 104 ? -4.336 15.922 -1.062 1 35.41 104 PRO A N 1
ATOM 780 C CA . PRO A 1 104 ? -5.777 15.797 -1.283 1 35.41 104 PRO A CA 1
ATOM 781 C C . PRO A 1 104 ? -6.566 15.695 0.021 1 35.41 104 PRO A C 1
ATOM 783 O O . PRO A 1 104 ? -7.801 15.672 -0.001 1 35.41 104 PRO A O 1
ATOM 786 N N . PHE A 1 105 ? -5.973 15.539 1.205 1 34.06 105 PHE A N 1
ATOM 787 C CA . PHE A 1 105 ? -6.699 15.594 2.469 1 34.06 105 PHE A CA 1
ATOM 788 C C . PHE A 1 105 ? -6.605 16.984 3.082 1 34.06 105 PHE A C 1
ATOM 790 O O . PHE A 1 105 ? -6.977 17.188 4.238 1 34.06 105 PHE A O 1
ATOM 797 N N . ALA A 1 106 ? -5.832 17.906 2.678 1 33.41 106 ALA A N 1
ATOM 798 C CA . ALA A 1 106 ? -5.934 19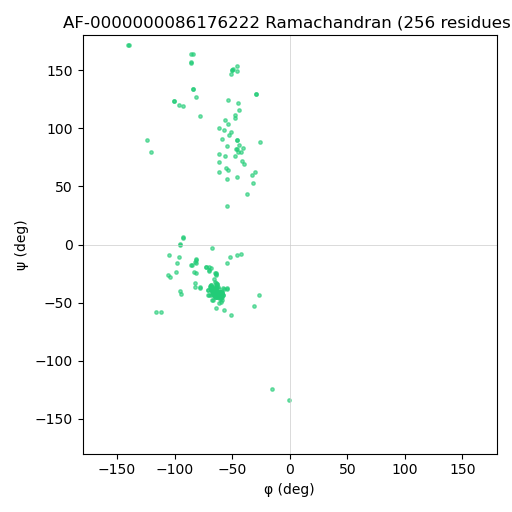.25 3.23 1 33.41 106 ALA A CA 1
ATOM 799 C C . ALA A 1 106 ? -7.113 20.016 2.623 1 33.41 106 ALA A C 1
ATOM 801 O O . ALA A 1 106 ? -7.316 19.984 1.408 1 33.41 106 ALA A O 1
ATOM 802 N N . PRO A 1 107 ? -8.156 20.297 3.34 1 29.66 107 PRO A N 1
ATOM 803 C CA . PRO A 1 107 ? -9.07 21.297 2.807 1 29.66 107 PRO A CA 1
ATOM 804 C C . PRO A 1 107 ? -8.344 22.531 2.252 1 29.66 107 PRO A C 1
ATOM 806 O O . PRO A 1 107 ? -7.223 22.828 2.672 1 29.66 107 PRO A O 1
ATOM 809 N N . ALA A 1 108 ? -8.484 22.859 1.121 1 31.45 108 ALA A N 1
ATOM 810 C CA . ALA A 1 108 ? -8.273 24.234 0.709 1 31.45 108 ALA A CA 1
ATOM 811 C C . ALA A 1 108 ? -8.5 25.203 1.874 1 31.45 108 ALA A C 1
ATOM 813 O O . ALA A 1 108 ? -9.555 25.156 2.52 1 31.45 108 ALA A O 1
ATOM 814 N N . LEU A 1 109 ? -7.504 25.453 2.598 1 31.66 109 LEU A N 1
ATOM 815 C CA . LEU A 1 109 ? -7.785 26.641 3.404 1 31.66 109 LEU A CA 1
ATOM 816 C C . LEU A 1 109 ? -8.586 27.672 2.604 1 31.66 109 LEU A C 1
ATOM 818 O O . LEU A 1 109 ? -8.008 28.469 1.868 1 31.66 109 LEU A O 1
ATOM 822 N N . VAL A 1 110 ? -9.609 27.141 1.87 1 31.11 110 VAL A N 1
ATOM 823 C CA . VAL A 1 110 ? -10.492 28.266 1.558 1 31.11 110 VAL A CA 1
ATOM 824 C C . VAL A 1 110 ? -10.883 28.984 2.844 1 31.11 110 VAL A C 1
ATOM 826 O O . VAL A 1 110 ? -11.375 28.359 3.789 1 31.11 110 VAL A O 1
ATOM 829 N N . GLU A 1 111 ? -10.305 30.094 3.096 1 31.78 111 GLU A N 1
ATOM 830 C CA . GLU A 1 111 ? -10.977 31.078 3.936 1 31.78 111 GLU A CA 1
ATOM 831 C C . GLU A 1 111 ? -12.492 31 3.766 1 31.78 111 GLU A C 1
ATOM 833 O O . GLU A 1 111 ? -13.031 31.453 2.758 1 31.78 111 GLU A O 1
ATOM 838 N N . TYR A 1 112 ? -13.133 29.812 3.928 1 30.22 112 TYR A N 1
ATOM 839 C CA . TYR A 1 112 ? -14.57 30.078 3.916 1 30.22 112 TYR A CA 1
ATOM 840 C C . TYR A 1 112 ? -14.938 31.156 4.938 1 30.22 112 TYR A C 1
ATOM 842 O O . TYR A 1 112 ? -14.422 31.156 6.055 1 30.22 112 TYR A O 1
ATOM 850 N N . PRO A 1 113 ? -15.609 32.25 4.484 1 33.81 113 PRO A N 1
ATOM 851 C CA . PRO A 1 113 ? -16.234 33.188 5.441 1 33.81 113 PRO A CA 1
ATOM 852 C C . PRO A 1 113 ? -17.016 32.469 6.535 1 33.81 113 PRO A C 1
ATOM 854 O O . PRO A 1 113 ? -17.422 31.312 6.348 1 33.81 113 PRO A O 1
ATOM 857 N N . GLU A 1 114 ? -17.219 32.875 7.848 1 35.22 114 GLU A N 1
ATOM 858 C CA . GLU A 1 114 ? -17.906 32.531 9.078 1 35.22 114 GLU A CA 1
ATOM 859 C C . GLU A 1 114 ? -19.172 31.719 8.789 1 35.22 114 GLU A C 1
ATOM 861 O O . GLU A 1 114 ? -19.656 30.984 9.656 1 35.22 114 GLU A O 1
ATOM 866 N N . ASP A 1 115 ? -20.094 31.969 7.809 1 35.44 115 ASP A N 1
ATOM 867 C CA . ASP A 1 115 ? -21.547 31.75 7.824 1 35.44 115 ASP A CA 1
ATOM 868 C C . ASP A 1 115 ? -21.906 30.438 7.125 1 35.44 115 ASP A C 1
ATOM 870 O O . ASP A 1 115 ? -23.078 30.172 6.852 1 35.44 115 ASP A O 1
ATOM 874 N N . VAL A 1 116 ? -21.078 29.719 6.285 1 38.41 116 VAL A N 1
ATOM 875 C CA . VAL A 1 116 ? -21.875 28.75 5.535 1 38.41 116 VAL A CA 1
ATOM 876 C C . VAL A 1 116 ? -21.828 27.391 6.234 1 38.41 116 VAL A C 1
ATOM 878 O O . VAL A 1 116 ? -20.75 26.906 6.582 1 38.41 116 VAL A O 1
ATOM 881 N N . PRO A 1 117 ? -22.984 26.766 6.699 1 37.19 117 PRO A N 1
ATOM 882 C CA . PRO A 1 117 ? -23.188 25.5 7.395 1 37.19 117 PRO A CA 1
ATOM 883 C C . PRO A 1 117 ? -22.641 24.297 6.609 1 37.19 117 PRO A C 1
ATOM 885 O O . PRO A 1 117 ? -22.812 24.234 5.391 1 37.19 117 PRO A O 1
ATOM 888 N N . VAL A 1 118 ? -21.5 23.812 6.891 1 36.5 118 VAL A N 1
ATOM 889 C CA . VAL A 1 118 ? -20.906 22.625 6.289 1 36.5 118 VAL A CA 1
ATOM 890 C C . VAL A 1 118 ? -21.906 21.484 6.273 1 36.5 118 VAL A C 1
ATOM 892 O O . VAL A 1 118 ? -22.297 20.969 7.328 1 36.5 118 VAL A O 1
ATOM 895 N N . GLU A 1 119 ? -22.922 21.453 5.375 1 33.59 119 GLU A N 1
ATOM 896 C CA . GLU A 1 119 ? -23.781 20.281 5.242 1 33.59 119 GLU A CA 1
ATOM 897 C C . GLU A 1 119 ? -22.984 19.047 4.82 1 33.59 119 GLU A C 1
ATOM 899 O O . GLU A 1 119 ? -22.359 19.047 3.762 1 33.59 119 GLU A O 1
ATOM 904 N N . MET A 1 120 ? -22.25 18.344 5.613 1 31.31 120 MET A N 1
ATOM 905 C CA . MET A 1 120 ? -21.656 17.016 5.406 1 31.31 120 MET A CA 1
ATOM 906 C C . MET A 1 120 ? -22.641 16.094 4.695 1 31.31 120 MET A C 1
ATOM 908 O O . MET A 1 120 ? -23.703 15.781 5.234 1 31.31 120 MET A O 1
ATOM 912 N N . ALA A 1 121 ? -22.797 16.078 3.506 1 34.25 121 ALA A N 1
ATOM 913 C CA . ALA A 1 121 ? -23.562 15.008 2.865 1 34.25 121 ALA A CA 1
ATOM 914 C C . ALA A 1 121 ? -23.078 13.641 3.346 1 34.25 121 ALA A C 1
ATOM 916 O O . ALA A 1 121 ? -21.922 13.492 3.746 1 34.25 121 ALA A O 1
ATOM 917 N N . LYS A 1 122 ? -23.953 12.508 3.408 1 32.12 122 LYS A N 1
ATOM 918 C CA . LYS A 1 122 ? -24 11.109 3.842 1 32.12 122 LYS A CA 1
ATOM 919 C C . LYS A 1 122 ? -22.875 10.305 3.209 1 32.12 122 LYS A C 1
ATOM 921 O O . LYS A 1 122 ? -22.734 10.273 1.985 1 32.12 122 LYS A O 1
ATOM 926 N N . TRP A 1 123 ? -21.75 10.266 3.701 1 31.78 123 TRP A N 1
ATOM 927 C CA . TRP A 1 123 ? -20.781 9.219 3.387 1 31.78 123 TRP A CA 1
ATOM 928 C C . TRP A 1 123 ? -21.484 7.891 3.111 1 31.78 123 TRP A C 1
ATOM 930 O O . TRP A 1 123 ? -21.938 7.215 4.039 1 31.78 123 TRP A O 1
ATOM 940 N N . GLU A 1 124 ? -22.391 7.75 2.119 1 35.81 124 GLU A N 1
ATOM 941 C CA . GLU A 1 124 ? -23.031 6.492 1.752 1 35.81 124 GLU A CA 1
ATOM 942 C C . GLU A 1 124 ? -22 5.418 1.424 1 35.81 124 GLU A C 1
ATOM 944 O O . GLU A 1 124 ? -21.266 5.539 0.44 1 35.81 124 GLU A O 1
ATOM 949 N N . GLY A 1 125 ? -21.234 4.973 2.322 1 34.19 125 GLY A N 1
ATOM 950 C CA . GLY A 1 125 ? -20.609 3.672 2.172 1 34.19 125 GLY A CA 1
ATOM 951 C C . GLY A 1 125 ? -21.438 2.703 1.343 1 34.19 125 GLY A C 1
ATOM 952 O O . GLY A 1 125 ? -22.641 2.887 1.187 1 34.19 125 GLY A O 1
ATOM 953 N N . CYS A 1 126 ? -20.734 2.012 0.224 1 33.94 126 CYS A N 1
ATOM 954 C CA . CYS A 1 126 ? -21.391 1.018 -0.615 1 33.94 126 CYS A CA 1
ATOM 955 C C . CYS A 1 126 ? -22.266 0.097 0.221 1 33.94 126 CYS A C 1
ATOM 957 O O . CYS A 1 126 ? -21.766 -0.702 1.012 1 33.94 126 CYS A O 1
ATOM 959 N N . ILE A 1 127 ? -23.344 0.609 0.697 1 33.06 127 ILE A N 1
ATOM 960 C CA . ILE A 1 127 ? -24.344 -0.293 1.25 1 33.06 127 ILE A CA 1
ATOM 961 C C . ILE A 1 127 ? -24.688 -1.374 0.228 1 33.06 127 ILE A C 1
ATOM 963 O O . ILE A 1 127 ? -25.078 -1.067 -0.903 1 33.06 127 ILE A O 1
ATOM 967 N N . THR A 1 128 ? -24.031 -2.547 0.287 1 28.22 128 THR A N 1
ATOM 968 C CA . THR A 1 128 ? -24.719 -3.664 -0.361 1 28.22 128 THR A CA 1
ATOM 969 C C . THR A 1 128 ? -26.188 -3.697 0.021 1 28.22 128 THR A C 1
ATOM 971 O O . THR A 1 128 ? -26.531 -3.779 1.203 1 28.22 128 THR A O 1
ATOM 974 N N . VAL A 1 129 ? -27.031 -2.904 -0.627 1 29.19 129 VAL A N 1
ATOM 975 C CA . VAL A 1 129 ? -28.438 -3.291 -0.591 1 29.19 129 VAL A CA 1
ATOM 976 C C . VAL A 1 129 ? -28.562 -4.785 -0.875 1 29.19 129 VAL A C 1
ATOM 978 O O . VAL A 1 129 ? -28.172 -5.258 -1.939 1 29.19 129 VAL A O 1
ATOM 981 N N . GLY A 1 130 ? -28.5 -5.586 0.261 1 23 130 GLY A N 1
ATOM 982 C CA . GLY A 1 130 ? -29.312 -6.781 0.152 1 23 130 GLY A CA 1
ATOM 983 C C . GLY A 1 130 ? -30.797 -6.473 -0.017 1 23 130 GLY A C 1
ATOM 984 O O . GLY A 1 130 ? -31.266 -5.402 0.382 1 23 130 GLY A O 1
ATOM 985 N N . LEU B 1 1 ? 12.773 -25.719 -10.531 1 46.72 1 LEU B N 1
ATOM 986 C CA . LEU B 1 1 ? 13.172 -25.172 -9.234 1 46.72 1 LEU B CA 1
ATOM 987 C C . LEU B 1 1 ? 12.219 -24.078 -8.781 1 46.72 1 LEU B C 1
ATOM 989 O O . LEU B 1 1 ? 12.203 -23.703 -7.605 1 46.72 1 LEU B O 1
ATOM 993 N N . ALA B 1 2 ? 11.836 -23.078 -10.031 1 68.38 2 ALA B N 1
ATOM 994 C CA . ALA B 1 2 ? 11.688 -21.688 -10.43 1 68.38 2 ALA B CA 1
ATOM 995 C C . ALA B 1 2 ? 10.32 -21.141 -10.023 1 68.38 2 ALA B C 1
ATOM 997 O O . ALA B 1 2 ? 10.227 -20.047 -9.445 1 68.38 2 ALA B O 1
ATOM 998 N N . ALA B 1 3 ? 9.414 -22.016 -10.141 1 76.56 3 ALA B N 1
ATOM 999 C CA . ALA B 1 3 ? 8.055 -21.5 -9.969 1 76.56 3 ALA B CA 1
ATOM 1000 C C . ALA B 1 3 ? 7.727 -21.297 -8.5 1 76.56 3 ALA B C 1
ATOM 1002 O O . ALA B 1 3 ? 7.141 -20.281 -8.125 1 76.56 3 ALA B O 1
ATOM 1003 N N . LEU B 1 4 ? 8.227 -22.219 -7.605 1 80.56 4 LEU B N 1
ATOM 1004 C CA . LEU B 1 4 ? 7.957 -22.141 -6.172 1 80.56 4 LEU B CA 1
ATOM 1005 C C . LEU B 1 4 ? 8.664 -20.938 -5.547 1 80.56 4 LEU B C 1
ATOM 1007 O O . LEU B 1 4 ? 8.133 -20.312 -4.633 1 80.56 4 LEU B O 1
ATOM 1011 N N . GLN B 1 5 ? 9.805 -20.75 -6.102 1 84.12 5 GLN B N 1
ATOM 1012 C CA . GLN B 1 5 ? 10.547 -19.594 -5.598 1 84.12 5 GLN B CA 1
ATOM 1013 C C . GLN B 1 5 ? 9.859 -18.281 -5.961 1 84.12 5 GLN B C 1
ATOM 1015 O O . GLN B 1 5 ? 9.805 -17.359 -5.152 1 84.12 5 GLN B O 1
ATOM 1020 N N . VAL B 1 6 ? 9.375 -18.281 -7.105 1 86.88 6 VAL B N 1
ATOM 1021 C CA . VAL B 1 6 ? 8.664 -17.094 -7.566 1 86.88 6 VAL B CA 1
ATOM 1022 C C . VAL B 1 6 ? 7.41 -16.891 -6.723 1 86.88 6 VAL B C 1
ATOM 1024 O O . VAL B 1 6 ? 7.113 -15.766 -6.309 1 86.88 6 VAL B O 1
ATOM 1027 N N . GLU B 1 7 ? 6.789 -18 -6.398 1 86.12 7 GLU B N 1
ATOM 1028 C CA . GLU B 1 7 ? 5.574 -17.938 -5.59 1 86.12 7 GLU B CA 1
ATOM 1029 C C . GLU B 1 7 ? 5.871 -17.375 -4.199 1 86.12 7 GLU B C 1
ATOM 1031 O O . GLU B 1 7 ? 5.176 -16.484 -3.721 1 86.12 7 GLU B O 1
ATOM 1036 N N . ALA B 1 8 ? 6.871 -17.859 -3.684 1 86.44 8 ALA B N 1
ATOM 1037 C CA . ALA B 1 8 ? 7.227 -17.469 -2.322 1 86.44 8 ALA B CA 1
ATOM 1038 C C . ALA B 1 8 ? 7.609 -15.992 -2.256 1 86.44 8 ALA B C 1
ATOM 1040 O O . ALA B 1 8 ? 7.223 -15.281 -1.322 1 86.44 8 ALA B O 1
ATOM 1041 N N . ARG B 1 9 ? 8.359 -15.617 -3.248 1 88.12 9 ARG B N 1
ATOM 1042 C CA . ARG B 1 9 ? 8.797 -14.227 -3.264 1 88.12 9 ARG B CA 1
ATOM 1043 C C . ARG B 1 9 ? 7.621 -13.281 -3.516 1 88.12 9 ARG B C 1
ATOM 1045 O O . ARG B 1 9 ? 7.559 -12.195 -2.947 1 88.12 9 ARG B O 1
ATOM 1052 N N . THR B 1 10 ? 6.746 -13.727 -4.336 1 91.69 10 THR B N 1
ATOM 1053 C CA . THR B 1 10 ? 5.559 -12.922 -4.609 1 91.69 10 THR B CA 1
ATOM 1054 C C . THR B 1 10 ? 4.691 -12.797 -3.359 1 91.69 10 THR B C 1
ATOM 1056 O O . THR B 1 10 ? 4.207 -11.711 -3.037 1 91.69 10 THR B O 1
ATOM 1059 N N . LEU B 1 11 ? 4.547 -13.891 -2.629 1 91.44 11 LEU B N 1
ATOM 1060 C CA . LEU B 1 11 ? 3.75 -13.891 -1.405 1 91.44 11 LEU B CA 1
ATOM 1061 C C . LEU B 1 11 ? 4.383 -12.984 -0.351 1 91.44 11 LEU B C 1
ATOM 1063 O O . LEU B 1 11 ? 3.676 -12.266 0.356 1 91.44 11 LEU B O 1
ATOM 1067 N N . ALA B 1 12 ? 5.676 -13.055 -0.291 1 92.38 12 ALA B N 1
ATOM 1068 C CA . ALA B 1 12 ? 6.371 -12.203 0.671 1 92.38 12 ALA B CA 1
ATOM 1069 C C . ALA B 1 12 ? 6.156 -10.727 0.353 1 92.38 12 ALA B C 1
ATOM 1071 O O . ALA B 1 12 ? 5.922 -9.922 1.255 1 92.38 12 ALA B O 1
ATOM 1072 N N . MET B 1 13 ? 6.254 -10.383 -0.95 1 94.44 13 MET B N 1
ATOM 1073 C CA . MET B 1 13 ? 6.02 -9 -1.359 1 94.44 13 MET B CA 1
ATOM 1074 C C . MET B 1 13 ? 4.586 -8.578 -1.059 1 94.44 13 MET B C 1
ATOM 1076 O O . MET B 1 13 ? 4.348 -7.469 -0.581 1 94.44 13 MET B O 1
ATOM 1080 N N . LEU B 1 14 ? 3.668 -9.484 -1.306 1 95.19 14 LEU B N 1
ATOM 1081 C CA . LEU B 1 14 ? 2.258 -9.234 -1.028 1 95.19 14 LEU B CA 1
ATOM 1082 C C . LEU B 1 14 ? 2.033 -8.977 0.458 1 95.19 14 LEU B C 1
ATOM 1084 O O . LEU B 1 14 ? 1.326 -8.039 0.83 1 95.19 14 LEU B O 1
ATOM 1088 N N . ARG B 1 15 ? 2.629 -9.742 1.268 1 95.31 15 ARG B N 1
ATOM 1089 C CA . ARG B 1 15 ? 2.494 -9.586 2.711 1 95.31 15 ARG B CA 1
ATOM 1090 C C . ARG B 1 15 ? 3.045 -8.234 3.17 1 95.31 15 ARG B C 1
ATOM 1092 O O . ARG B 1 15 ? 2.434 -7.562 4 1 95.31 15 ARG B O 1
ATOM 1099 N N . GLY B 1 16 ? 4.18 -7.875 2.621 1 95.5 16 GLY B N 1
ATOM 1100 C CA . GLY B 1 16 ? 4.746 -6.57 2.93 1 95.5 16 GLY B CA 1
ATOM 1101 C C . GLY B 1 16 ? 3.838 -5.422 2.535 1 95.5 16 GLY B C 1
ATOM 1102 O O . GLY B 1 16 ? 3.645 -4.48 3.311 1 95.5 16 GLY B O 1
ATOM 1103 N N . LEU B 1 17 ? 3.252 -5.5 1.39 1 97.5 17 LEU B N 1
ATOM 1104 C CA . LEU B 1 17 ? 2.367 -4.453 0.893 1 97.5 17 LEU B CA 1
ATOM 1105 C C . LEU B 1 17 ? 1.08 -4.395 1.71 1 97.5 17 LEU B C 1
ATOM 1107 O O . LEU B 1 17 ? 0.537 -3.311 1.943 1 97.5 17 LEU B O 1
ATOM 1111 N N . LEU B 1 18 ? 0.605 -5.531 2.164 1 97.69 18 LEU B N 1
ATOM 1112 C CA . LEU B 1 18 ? -0.577 -5.566 3.018 1 97.69 18 LEU B CA 1
ATOM 1113 C C . LEU B 1 18 ? -0.283 -4.941 4.379 1 97.69 18 LEU B C 1
ATOM 1115 O O . LEU B 1 18 ? -1.141 -4.27 4.957 1 97.69 18 LEU B O 1
ATOM 1119 N N . ARG B 1 19 ? 0.921 -5.176 4.859 1 95.19 19 ARG B N 1
ATOM 1120 C CA . ARG B 1 19 ? 1.321 -4.52 6.098 1 95.19 19 ARG B CA 1
ATOM 1121 C C . ARG B 1 19 ? 1.314 -3.002 5.941 1 95.19 19 ARG B C 1
ATOM 1123 O O . ARG B 1 19 ? 0.856 -2.283 6.836 1 95.19 19 ARG B O 1
ATOM 1130 N N . GLN B 1 20 ? 1.802 -2.602 4.812 1 92.31 20 GLN B N 1
ATOM 1131 C CA . GLN B 1 20 ? 1.806 -1.174 4.512 1 92.31 20 GLN B CA 1
ATOM 1132 C C . GLN B 1 20 ? 0.385 -0.624 4.438 1 92.31 20 GLN B C 1
ATOM 1134 O O . GLN B 1 20 ? 0.109 0.47 4.934 1 92.31 20 GLN B O 1
ATOM 1139 N N . LEU B 1 21 ? -0.508 -1.326 3.773 1 95.69 21 LEU B N 1
ATOM 1140 C CA . LEU B 1 21 ? -1.907 -0.921 3.688 1 95.69 21 LEU B CA 1
ATOM 1141 C C . LEU B 1 21 ? -2.543 -0.861 5.07 1 95.69 21 LEU B C 1
ATOM 1143 O O . LEU B 1 21 ? -3.258 0.091 5.391 1 95.69 21 LEU B O 1
ATOM 1147 N N . HIS B 1 22 ? -2.225 -1.831 5.855 1 94.5 22 HIS B N 1
ATOM 1148 C CA . HIS B 1 22 ? -2.758 -1.863 7.211 1 94.5 22 HIS B CA 1
ATOM 1149 C C . HIS B 1 22 ? -2.26 -0.675 8.031 1 94.5 22 HIS B C 1
ATOM 1151 O O . HIS B 1 22 ? -3.029 -0.061 8.773 1 94.5 22 HIS B O 1
ATOM 1157 N N . ALA B 1 23 ? -1.048 -0.398 7.922 1 90.06 23 ALA B N 1
ATOM 1158 C CA . ALA B 1 23 ? -0.487 0.742 8.641 1 90.06 23 ALA B CA 1
ATOM 1159 C C . ALA B 1 23 ? -1.169 2.043 8.227 1 90.06 23 ALA B C 1
ATOM 1161 O O . ALA B 1 23 ? -1.455 2.896 9.07 1 90.06 23 ALA B O 1
ATOM 1162 N N . ALA B 1 24 ? -1.403 2.191 6.926 1 88.88 24 ALA B N 1
ATOM 1163 C CA . ALA B 1 24 ? -2.096 3.379 6.434 1 88.88 24 ALA B CA 1
ATOM 1164 C C . ALA B 1 24 ? -3.5 3.48 7.023 1 88.88 24 ALA B C 1
ATOM 1166 O O . ALA B 1 24 ? -3.918 4.551 7.465 1 88.88 24 ALA B O 1
ATOM 1167 N N . CYS B 1 25 ? -4.164 2.354 7.074 1 89.75 25 CYS B N 1
ATOM 1168 C CA . CYS B 1 25 ? -5.512 2.328 7.633 1 89.75 25 CYS B CA 1
ATOM 1169 C C . CYS B 1 25 ? -5.492 2.652 9.117 1 89.75 25 CYS B C 1
ATOM 1171 O O . CYS B 1 25 ? -6.383 3.348 9.617 1 89.75 25 CYS B O 1
ATOM 1173 N N . THR B 1 26 ? -4.559 2.191 9.828 1 88.75 26 THR B N 1
ATOM 1174 C CA . THR B 1 26 ? -4.434 2.426 11.266 1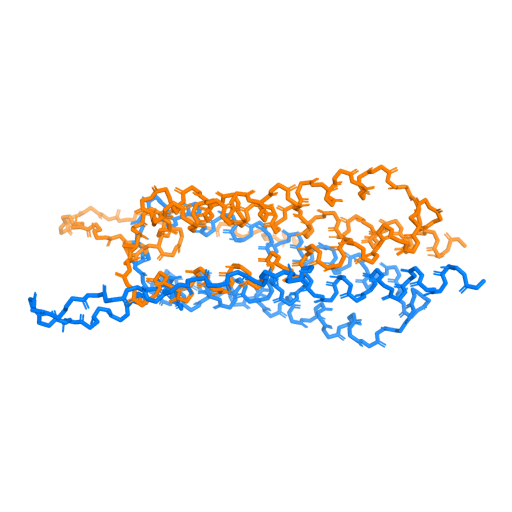 88.75 26 THR B CA 1
ATOM 1175 C C . THR B 1 26 ? -4.168 3.902 11.547 1 88.75 26 THR B C 1
ATOM 1177 O O . THR B 1 26 ? -4.777 4.484 12.445 1 88.75 26 THR B O 1
ATOM 1180 N N . ARG B 1 27 ? -3.342 4.508 10.734 1 83 27 ARG B N 1
ATOM 1181 C CA . ARG B 1 27 ? -3.047 5.93 10.891 1 83 27 ARG B CA 1
ATOM 1182 C C . ARG B 1 27 ? -4.277 6.781 10.609 1 83 27 ARG B C 1
ATOM 1184 O O . ARG B 1 27 ? -4.562 7.734 11.336 1 83 27 ARG B O 1
ATOM 1191 N N . LEU B 1 28 ? -4.988 6.395 9.602 1 82.06 28 LEU B N 1
ATOM 1192 C CA . LEU B 1 28 ? -6.184 7.148 9.242 1 82.06 28 LEU B CA 1
ATOM 1193 C C . LEU B 1 28 ? -7.262 7 10.312 1 82.06 28 LEU B C 1
ATOM 1195 O O . LEU B 1 28 ? -7.957 7.969 10.633 1 82.06 28 LEU B O 1
ATOM 1199 N N . ALA B 1 29 ? -7.355 5.828 10.828 1 84.25 29 ALA B N 1
ATOM 1200 C CA . ALA B 1 29 ? -8.344 5.609 11.883 1 84.25 29 ALA B CA 1
ATOM 1201 C C . ALA B 1 29 ? -8.016 6.445 13.117 1 84.25 29 ALA B C 1
ATOM 1203 O O . ALA B 1 29 ? -8.922 6.98 13.766 1 84.25 29 ALA B O 1
ATOM 1204 N N . ALA B 1 30 ? -6.84 6.504 13.43 1 79.12 30 ALA B N 1
ATOM 1205 C CA . ALA B 1 30 ? -6.418 7.312 14.57 1 79.12 30 ALA B CA 1
ATOM 1206 C C . ALA B 1 30 ? -6.719 8.789 14.336 1 79.12 30 ALA B C 1
ATOM 1208 O O . ALA B 1 30 ? -7.086 9.508 15.273 1 79.12 30 ALA B O 1
ATOM 1209 N N . GLY B 1 31 ? -6.621 9.211 13.141 1 71.81 31 GLY B N 1
ATOM 1210 C CA . GLY B 1 31 ? -6.859 10.602 12.789 1 71.81 31 GLY B CA 1
ATOM 1211 C C . GLY B 1 31 ? -8.336 10.938 12.641 1 71.81 31 GLY B C 1
ATOM 1212 O O . GLY B 1 31 ? -8.711 12.109 12.641 1 71.81 31 GLY B O 1
ATOM 1213 N N . ALA B 1 32 ? -9.109 9.914 12.523 1 74.94 32 ALA B N 1
ATOM 1214 C CA . ALA B 1 32 ? -10.523 10.117 12.25 1 74.94 32 ALA B CA 1
ATOM 1215 C C . ALA B 1 32 ? -11.336 10.172 13.547 1 74.94 32 ALA B C 1
ATOM 1217 O O . ALA B 1 32 ? -12.562 10.289 13.523 1 74.94 32 ALA B O 1
ATOM 1218 N N . ARG B 1 33 ? -10.688 10.172 14.625 1 75.88 33 ARG B N 1
ATOM 1219 C CA . ARG B 1 33 ? -11.383 10.062 15.898 1 75.88 33 ARG B CA 1
ATOM 1220 C C . ARG B 1 33 ? -12.273 11.281 16.141 1 75.88 33 ARG B C 1
ATOM 1222 O O . ARG B 1 33 ? -13.242 11.203 16.906 1 75.88 33 ARG B O 1
ATOM 1229 N N . SER B 1 34 ? -11.953 12.344 15.539 1 71 34 SER B N 1
ATOM 1230 C CA . SER B 1 34 ? -12.742 13.555 15.727 1 71 34 SER B CA 1
ATOM 1231 C C . SER B 1 34 ? -13.781 13.711 14.625 1 71 34 SER B C 1
ATOM 1233 O O . SER B 1 34 ? -14.523 14.703 14.586 1 71 34 SER B O 1
ATOM 1235 N N . LEU B 1 35 ? -13.82 12.789 13.688 1 77.69 35 LEU B N 1
ATOM 1236 C CA . LEU B 1 35 ? -14.758 12.82 12.57 1 77.69 35 LEU B CA 1
ATOM 1237 C C . LEU B 1 35 ? -16.094 12.211 12.969 1 77.69 35 LEU B C 1
ATOM 1239 O O . LEU B 1 35 ? -16.203 11.594 14.023 1 77.69 35 LEU B O 1
ATOM 1243 N N . PRO B 1 36 ? -17.125 12.438 12.219 1 83.44 36 PRO B N 1
ATOM 1244 C CA . PRO B 1 36 ? -18.438 11.875 12.531 1 83.44 36 PRO B CA 1
ATOM 1245 C C . PRO B 1 36 ? -18.391 10.375 12.797 1 83.44 36 PRO B C 1
ATOM 1247 O O . PRO B 1 36 ? -17.562 9.672 12.219 1 83.44 36 PRO B O 1
ATOM 1250 N N . SER B 1 37 ? -19.234 9.828 13.594 1 86.31 37 SER B N 1
ATOM 1251 C CA . SER B 1 37 ? -19.25 8.438 14.031 1 86.31 37 SER B CA 1
ATOM 1252 C C . SER B 1 37 ? -19.344 7.488 12.836 1 86.31 37 SER B C 1
ATOM 1254 O O . SER B 1 37 ? -18.766 6.406 12.852 1 86.31 37 SER B O 1
ATOM 1256 N N . SER B 1 38 ? -20.094 7.852 11.836 1 89.44 38 SER B N 1
ATOM 1257 C CA . SER B 1 38 ? -20.234 7 10.656 1 89.44 38 SER B CA 1
ATOM 1258 C C . SER B 1 38 ? -18.891 6.789 9.969 1 89.44 38 SER B C 1
ATOM 1260 O O . SER B 1 38 ? -18.594 5.691 9.492 1 89.44 38 SER B O 1
ATOM 1262 N N . VAL B 1 39 ? -18.141 7.855 9.977 1 85.06 39 VAL B N 1
ATOM 1263 C CA . VAL B 1 39 ? -16.812 7.762 9.367 1 85.06 39 VAL B CA 1
ATOM 1264 C C . VAL B 1 39 ? -15.914 6.891 10.234 1 85.06 39 VAL B C 1
ATOM 1266 O O . VAL B 1 39 ? -15.195 6.027 9.719 1 85.06 39 VAL B O 1
ATOM 1269 N N . GLN B 1 40 ? -15.969 7.074 11.508 1 86.38 40 GLN B N 1
ATOM 1270 C CA . GLN B 1 40 ? -15.172 6.277 12.43 1 86.38 40 GLN B CA 1
ATOM 1271 C C . GLN B 1 40 ? -15.492 4.793 12.297 1 86.38 40 GLN B C 1
ATOM 1273 O O . GLN B 1 40 ? -14.586 3.955 12.266 1 86.38 40 GLN B O 1
ATOM 1278 N N . GLU B 1 41 ? -16.75 4.5 12.172 1 92.75 41 GLU B N 1
ATOM 1279 C CA . GLU B 1 41 ? -17.188 3.113 12.039 1 92.75 41 GLU B CA 1
ATOM 1280 C C . GLU B 1 41 ? -16.688 2.498 10.734 1 92.75 41 GLU B C 1
ATOM 1282 O O . GLU B 1 41 ? -16.203 1.364 10.727 1 92.75 41 GLU B O 1
ATOM 1287 N N . THR B 1 42 ? -16.75 3.305 9.703 1 92.06 42 THR B N 1
ATOM 1288 C CA . THR B 1 42 ? -16.344 2.818 8.391 1 92.06 42 THR B CA 1
ATOM 1289 C C . THR B 1 42 ? -14.836 2.549 8.367 1 92.06 42 THR B C 1
ATOM 1291 O O . THR B 1 42 ? -14.398 1.479 7.941 1 92.06 42 THR B O 1
ATOM 1294 N N . VAL B 1 43 ? -14.016 3.494 8.852 1 91.5 43 VAL B N 1
ATOM 1295 C CA . VAL B 1 43 ? -12.562 3.312 8.844 1 91.5 43 VAL B CA 1
ATOM 1296 C C . VAL B 1 43 ? -12.188 2.141 9.75 1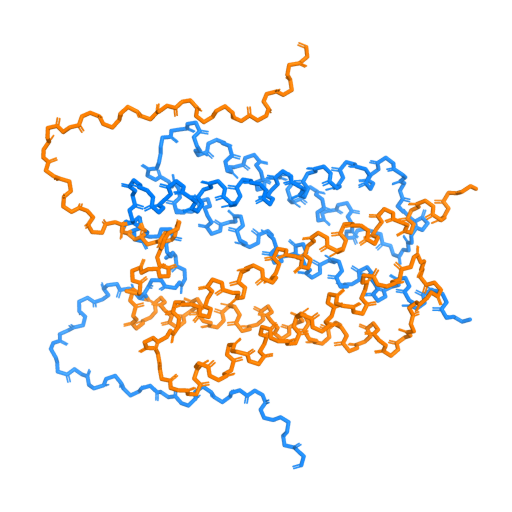 91.5 43 VAL B C 1
ATOM 1298 O O . VAL B 1 43 ? -11.25 1.398 9.453 1 91.5 43 VAL B O 1
ATOM 1301 N N . GLY B 1 44 ? -12.922 1.95 10.789 1 93.94 44 GLY B N 1
ATOM 1302 C CA . GLY B 1 44 ? -12.703 0.799 11.656 1 93.94 44 GLY B CA 1
ATOM 1303 C C . GLY B 1 44 ? -12.977 -0.524 10.969 1 93.94 44 GLY B C 1
ATOM 1304 O O . GLY B 1 44 ? -12.18 -1.46 11.07 1 93.94 44 GLY B O 1
ATOM 1305 N N . HIS B 1 45 ? -14.055 -0.596 10.227 1 96.69 45 HIS B N 1
ATOM 1306 C CA . HIS B 1 45 ? -14.422 -1.799 9.484 1 96.69 45 HIS B CA 1
ATOM 1307 C C . HIS B 1 45 ? -13.383 -2.129 8.422 1 96.69 45 HIS B C 1
ATOM 1309 O O . HIS B 1 45 ? -13 -3.291 8.258 1 96.69 45 HIS B O 1
ATOM 1315 N N . VAL B 1 46 ? -12.984 -1.125 7.762 1 97.06 46 VAL B N 1
ATOM 1316 C CA . VAL B 1 46 ? -12 -1.306 6.703 1 97.06 46 VAL B CA 1
ATOM 1317 C C . VAL B 1 46 ? -10.688 -1.809 7.297 1 97.06 46 VAL B C 1
ATOM 1319 O O . VAL B 1 46 ? -10.094 -2.762 6.789 1 97.06 46 VAL B O 1
ATOM 1322 N N . ARG B 1 47 ? -10.297 -1.228 8.406 1 95.62 47 ARG B N 1
ATOM 1323 C CA . ARG B 1 47 ? -9.07 -1.64 9.07 1 95.62 47 ARG B CA 1
ATOM 1324 C C . ARG B 1 47 ? -9.141 -3.102 9.5 1 95.62 47 ARG B C 1
ATOM 1326 O O . ARG B 1 47 ? -8.203 -3.869 9.273 1 95.62 47 ARG B O 1
ATOM 1333 N N . HIS B 1 48 ? -10.234 -3.473 10.016 1 97.44 48 HIS B N 1
ATOM 1334 C CA . HIS B 1 48 ? -10.43 -4.852 10.453 1 97.44 48 HIS B CA 1
ATOM 1335 C C . HIS B 1 48 ? -10.438 -5.809 9.266 1 97.44 48 HIS B C 1
ATOM 1337 O O . HIS B 1 48 ? -9.945 -6.934 9.367 1 97.44 48 HIS B O 1
ATOM 1343 N N . GLY B 1 49 ? -11.039 -5.387 8.234 1 98.19 49 GLY B N 1
ATOM 1344 C CA . GLY B 1 49 ? -11.016 -6.191 7.023 1 98.19 49 GLY B CA 1
ATOM 1345 C C . GLY B 1 49 ? -9.617 -6.48 6.523 1 98.19 49 GLY B C 1
ATOM 1346 O O . GLY B 1 49 ? -9.297 -7.621 6.176 1 98.19 49 GLY B O 1
ATOM 1347 N N . VAL B 1 50 ? -8.75 -5.496 6.52 1 98 50 VAL B N 1
ATOM 1348 C CA . VAL B 1 50 ? -7.367 -5.645 6.07 1 98 50 VAL B CA 1
ATOM 1349 C C . VAL B 1 50 ? -6.625 -6.605 6.996 1 98 50 VAL B C 1
ATOM 1351 O O . VAL B 1 50 ? -5.82 -7.422 6.535 1 98 50 VAL B O 1
ATOM 1354 N N . GLU B 1 51 ? -6.926 -6.562 8.234 1 97.56 51 GLU B N 1
ATOM 1355 C CA . GLU B 1 51 ? -6.348 -7.508 9.188 1 97.56 51 GLU B CA 1
ATOM 1356 C C . GLU B 1 51 ? -6.75 -8.945 8.844 1 97.56 51 GLU B C 1
ATOM 1358 O O . GLU B 1 51 ? -5.93 -9.859 8.938 1 97.56 51 GLU B O 1
ATOM 1363 N N . GLY B 1 52 ? -7.992 -9.07 8.508 1 97.06 52 GLY B N 1
ATOM 1364 C CA . GLY B 1 52 ? -8.461 -10.383 8.086 1 97.06 52 GLY B CA 1
ATOM 1365 C C . GLY B 1 52 ? -7.723 -10.922 6.879 1 97.06 52 GLY B C 1
ATOM 1366 O O . GLY B 1 52 ? -7.359 -12.102 6.84 1 97.06 52 GLY B O 1
ATOM 1367 N N . VAL B 1 53 ? -7.453 -10.062 5.91 1 97.62 53 VAL B N 1
ATOM 1368 C CA . VAL B 1 53 ? -6.703 -10.461 4.719 1 97.62 53 VAL B CA 1
ATOM 1369 C C . VAL B 1 53 ? -5.281 -10.844 5.109 1 97.62 53 VAL B C 1
ATOM 1371 O O . VAL B 1 53 ? -4.75 -11.852 4.629 1 97.62 53 VAL B O 1
ATOM 1374 N N . GLN B 1 54 ? -4.641 -10.102 5.969 1 97.19 54 GLN B N 1
ATOM 1375 C CA . GLN B 1 54 ? -3.291 -10.398 6.438 1 97.19 54 GLN B CA 1
ATOM 1376 C C . GLN B 1 54 ? -3.225 -11.773 7.098 1 97.19 54 GLN B C 1
ATOM 1378 O O . GLN B 1 54 ? -2.312 -12.555 6.824 1 97.19 54 GLN B O 1
ATOM 1383 N N . ALA B 1 55 ? -4.219 -12 7.918 1 95.62 55 ALA B N 1
ATOM 1384 C CA . ALA B 1 55 ? -4.25 -13.281 8.625 1 95.62 55 ALA B CA 1
ATOM 1385 C C . ALA B 1 55 ? -4.383 -14.445 7.648 1 95.62 55 ALA B C 1
ATOM 1387 O O . ALA B 1 55 ? -3.688 -15.453 7.777 1 95.62 55 ALA B O 1
ATOM 1388 N N . SER B 1 56 ? -5.227 -14.297 6.66 1 93.06 56 SER B N 1
ATOM 1389 C CA . SER B 1 56 ? -5.453 -15.344 5.672 1 93.06 56 SER B CA 1
ATOM 1390 C C . SER B 1 56 ? -4.195 -15.609 4.848 1 93.06 56 SER B C 1
ATOM 1392 O O . SER B 1 56 ? -3.844 -16.766 4.594 1 93.06 56 SER B O 1
ATOM 1394 N N . LEU B 1 57 ? -3.498 -14.562 4.449 1 93.81 57 LEU B N 1
ATOM 1395 C CA . LEU B 1 57 ? -2.346 -14.703 3.564 1 93.81 57 LEU B CA 1
ATOM 1396 C C . LEU B 1 57 ? -1.104 -15.109 4.348 1 93.81 57 LEU B C 1
ATOM 1398 O O . LEU B 1 57 ? -0.162 -15.664 3.779 1 93.81 57 LEU B O 1
ATOM 1402 N N . SER B 1 58 ? -1.037 -14.828 5.621 1 92.44 58 SER B N 1
ATOM 1403 C CA . SER B 1 58 ? 0.119 -15.172 6.441 1 92.44 58 SER B CA 1
ATOM 1404 C C . SER B 1 58 ? 0.208 -16.672 6.66 1 92.44 58 SER B C 1
ATOM 1406 O O . SER B 1 58 ? 1.286 -17.203 6.938 1 92.44 58 SER B O 1
ATOM 1408 N N . ARG B 1 59 ? -0.852 -17.344 6.531 1 90.31 59 ARG B N 1
ATOM 1409 C CA . ARG B 1 59 ? -0.905 -18.781 6.746 1 90.31 59 ARG B CA 1
ATOM 1410 C C . ARG B 1 59 ? -0.491 -19.531 5.488 1 90.31 59 ARG B C 1
ATOM 1412 O O . ARG B 1 59 ? -0.139 -20.719 5.551 1 90.31 59 ARG B O 1
ATOM 1419 N N . ALA B 1 60 ? -0.534 -18.828 4.453 1 88.69 60 ALA B N 1
ATOM 1420 C CA . ALA B 1 60 ? -0.251 -19.5 3.186 1 88.69 60 ALA B CA 1
ATOM 1421 C C . ALA B 1 60 ? 1.252 -19.578 2.936 1 88.69 60 ALA B C 1
ATOM 1423 O O . ALA B 1 60 ? 1.973 -18.594 3.086 1 88.69 60 ALA B O 1
ATOM 1424 N N . ARG B 1 61 ? 1.709 -20.75 2.539 1 84.88 61 ARG B N 1
ATOM 1425 C CA . ARG B 1 61 ? 3.117 -20.969 2.213 1 84.88 61 ARG B CA 1
ATOM 1426 C C . ARG B 1 61 ? 3.324 -21.031 0.704 1 84.88 61 ARG B C 1
ATOM 1428 O O . ARG B 1 61 ? 4.43 -20.812 0.212 1 84.88 61 ARG B O 1
ATOM 1435 N N . SER B 1 62 ? 2.229 -21.469 0.068 1 83.5 62 SER B N 1
ATOM 1436 C CA . SER B 1 62 ? 2.227 -21.531 -1.39 1 83.5 62 SER B CA 1
ATOM 1437 C C . SER B 1 62 ? 0.884 -21.078 -1.96 1 83.5 62 SER B C 1
ATOM 1439 O O . SER B 1 62 ? -0.076 -20.875 -1.215 1 83.5 62 SER B O 1
ATOM 1441 N N . PHE B 1 63 ? 0.797 -20.922 -3.273 1 84.31 63 PHE B N 1
ATOM 1442 C CA . PHE B 1 63 ? -0.438 -20.5 -3.926 1 84.31 63 PHE B CA 1
ATOM 1443 C C . PHE B 1 63 ? -1.488 -21.609 -3.852 1 84.31 63 PHE B C 1
ATOM 1445 O O . PHE B 1 63 ? -2.688 -21.344 -3.961 1 84.31 63 PHE B O 1
ATOM 1452 N N . HIS B 1 64 ? -0.936 -22.812 -3.6 1 82.75 64 HIS B N 1
ATOM 1453 C CA . HIS B 1 64 ? -1.851 -23.938 -3.496 1 82.75 64 HIS B CA 1
ATOM 1454 C C . HIS B 1 64 ? -2.646 -23.891 -2.197 1 82.75 64 HIS B C 1
ATOM 1456 O O . HIS B 1 64 ? -3.707 -24.5 -2.086 1 82.75 64 HIS B O 1
ATOM 1462 N N . ASP B 1 65 ? -2.061 -23.094 -1.263 1 87.12 65 ASP B N 1
ATOM 1463 C CA . ASP B 1 65 ? -2.734 -22.953 0.023 1 87.12 65 ASP B CA 1
ATOM 1464 C C . ASP B 1 65 ? -3.863 -21.922 -0.065 1 87.12 65 ASP B C 1
ATOM 1466 O O . ASP B 1 65 ? -4.684 -21.812 0.848 1 87.12 65 ASP B O 1
ATOM 1470 N N . LEU B 1 66 ? -3.832 -21.141 -1.219 1 87.06 66 LEU B N 1
ATOM 1471 C CA . LEU B 1 66 ? -4.824 -20.078 -1.376 1 87.06 66 LEU B CA 1
ATOM 1472 C C . LEU B 1 66 ? -5.953 -20.531 -2.297 1 87.06 66 LEU B C 1
ATOM 1474 O O . LEU B 1 66 ? -5.703 -21.031 -3.395 1 87.06 66 LEU B O 1
ATOM 1478 N N . SER B 1 67 ? -7.211 -20.469 -1.786 1 87.06 67 SER B N 1
ATOM 1479 C CA . SER B 1 67 ? -8.344 -20.812 -2.641 1 87.06 67 SER B CA 1
ATOM 1480 C C . SER B 1 67 ? -8.797 -19.609 -3.459 1 87.06 67 SER B C 1
ATOM 1482 O O . SER B 1 67 ? -8.516 -18.453 -3.094 1 87.06 67 SER B O 1
ATOM 1484 N N . GLY B 1 68 ? -9.43 -19.859 -4.52 1 86 68 GLY B N 1
ATOM 1485 C CA . GLY B 1 68 ? -9.992 -18.812 -5.348 1 86 68 GLY B CA 1
ATOM 1486 C C . GLY B 1 68 ? -10.914 -17.875 -4.582 1 86 68 GLY B C 1
ATOM 1487 O O . GLY B 1 68 ? -10.891 -16.656 -4.789 1 86 68 GLY B O 1
ATOM 1488 N N . LEU B 1 69 ? -11.633 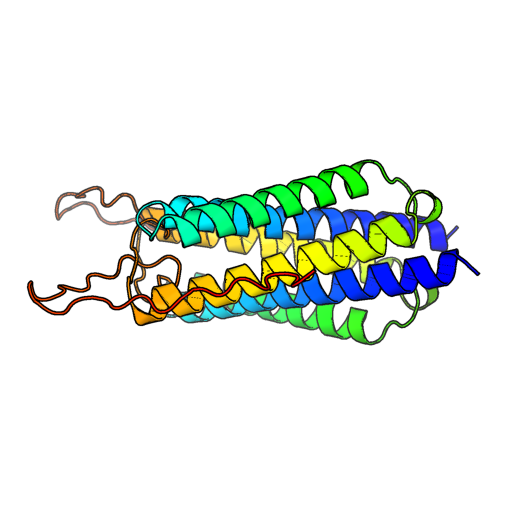-18.453 -3.691 1 89.25 69 LEU B N 1
ATOM 1489 C CA . LEU B 1 69 ? -12.578 -17.672 -2.904 1 89.25 69 LEU B CA 1
ATOM 1490 C C . LEU B 1 69 ? -11.852 -16.719 -1.962 1 89.25 69 LEU B C 1
ATOM 1492 O O . LEU B 1 69 ? -12.195 -15.547 -1.871 1 89.25 69 LEU B O 1
ATOM 1496 N N . VAL B 1 70 ? -10.836 -17.203 -1.323 1 92.06 70 VAL B N 1
ATOM 1497 C CA . VAL B 1 70 ? -10.07 -16.391 -0.386 1 92.06 70 VAL B CA 1
ATOM 1498 C C . VAL B 1 70 ? -9.406 -15.242 -1.131 1 92.06 70 VAL B C 1
ATOM 1500 O O . VAL B 1 70 ? -9.406 -14.102 -0.658 1 92.06 70 VAL B O 1
ATOM 1503 N N . LEU B 1 71 ? -8.906 -15.484 -2.316 1 93 71 LEU B N 1
ATOM 1504 C CA . LEU B 1 71 ? -8.234 -14.445 -3.096 1 93 71 LEU B CA 1
ATOM 1505 C C . LEU B 1 71 ? -9.234 -13.414 -3.602 1 93 71 LEU B C 1
ATOM 1507 O O . LEU B 1 71 ? -8.945 -12.211 -3.611 1 93 71 LEU B O 1
ATOM 1511 N N . ALA B 1 72 ? -10.406 -13.93 -4 1 92.75 72 ALA B N 1
ATOM 1512 C CA . ALA B 1 72 ? -11.438 -13.008 -4.469 1 92.75 72 ALA B CA 1
ATOM 1513 C C . ALA B 1 72 ? -11.906 -12.086 -3.346 1 92.75 72 ALA B C 1
ATOM 1515 O O . ALA B 1 72 ? -12.016 -10.875 -3.537 1 92.75 72 ALA B O 1
ATOM 1516 N N . GLN B 1 73 ? -12.125 -12.609 -2.193 1 94.31 73 GLN B N 1
ATOM 1517 C CA . GLN B 1 73 ? -12.539 -11.828 -1.029 1 94.31 73 GLN B CA 1
ATOM 1518 C C . GLN B 1 73 ? -11.438 -10.859 -0.606 1 94.31 73 GLN B C 1
ATOM 1520 O O . GLN B 1 73 ? -11.719 -9.719 -0.245 1 94.31 73 GLN B O 1
ATOM 1525 N N . SER B 1 74 ? -10.211 -11.328 -0.624 1 95.5 74 SER B N 1
ATOM 1526 C CA . SER B 1 74 ? -9.078 -10.477 -0.274 1 95.5 74 SER B CA 1
ATOM 1527 C C . SER B 1 74 ? -8.969 -9.289 -1.218 1 95.5 74 SER B C 1
ATOM 1529 O O . SER B 1 74 ? -8.758 -8.156 -0.775 1 95.5 74 SER B O 1
ATOM 1531 N N . ARG B 1 75 ? -9.188 -9.555 -2.465 1 94.5 75 ARG B N 1
ATOM 1532 C CA . ARG B 1 75 ? -9.109 -8.484 -3.457 1 94.5 75 ARG B CA 1
ATOM 1533 C C . ARG B 1 75 ? -10.195 -7.441 -3.219 1 94.5 75 ARG B C 1
ATOM 1535 O O . ARG B 1 75 ? -9.938 -6.242 -3.299 1 94.5 75 ARG B O 1
ATOM 1542 N N . GLU B 1 76 ? -11.359 -7.875 -2.963 1 95.88 76 GLU B N 1
ATOM 1543 C CA . GLU B 1 76 ? -12.461 -6.961 -2.686 1 95.88 76 GLU B CA 1
ATOM 1544 C C . GLU B 1 76 ? -12.172 -6.102 -1.458 1 95.88 76 GLU B C 1
ATOM 1546 O O . GLU B 1 76 ? -12.406 -4.891 -1.474 1 95.88 76 GLU B O 1
ATOM 1551 N N . THR B 1 77 ? -11.719 -6.773 -0.432 1 97.19 77 THR B N 1
ATOM 1552 C CA . THR B 1 77 ? -11.398 -6.074 0.808 1 97.19 77 THR B CA 1
ATOM 1553 C C . THR B 1 77 ? -10.289 -5.047 0.579 1 97.19 77 THR B C 1
ATOM 1555 O O . THR B 1 77 ? -10.391 -3.91 1.045 1 97.19 77 THR B O 1
ATOM 1558 N N . VAL B 1 78 ? -9.242 -5.398 -0.172 1 97.19 78 VAL B N 1
ATOM 1559 C CA . VAL B 1 78 ? -8.125 -4.508 -0.472 1 97.19 78 VAL B CA 1
ATOM 1560 C C . VAL B 1 78 ? -8.625 -3.312 -1.281 1 97.19 78 VAL B C 1
ATOM 1562 O O . VAL B 1 78 ? -8.273 -2.166 -0.986 1 97.19 78 VAL B O 1
ATOM 1565 N N . THR B 1 79 ? -9.438 -3.617 -2.266 1 96.75 79 THR B N 1
ATOM 1566 C CA . THR B 1 79 ? -9.992 -2.547 -3.092 1 96.75 79 THR B CA 1
ATOM 1567 C C . THR B 1 79 ? -10.812 -1.579 -2.244 1 96.75 79 THR B C 1
ATOM 1569 O O . THR B 1 79 ? -10.703 -0.361 -2.402 1 96.75 79 THR B O 1
ATOM 1572 N N . ARG B 1 80 ? -11.555 -2.066 -1.349 1 96.25 80 ARG B N 1
ATOM 1573 C CA . ARG B 1 80 ? -12.359 -1.237 -0.457 1 96.25 80 ARG B CA 1
ATOM 1574 C C . ARG B 1 80 ? -11.477 -0.372 0.434 1 96.25 80 ARG B C 1
ATOM 1576 O O . ARG B 1 80 ? -11.773 0.803 0.66 1 96.25 80 ARG B O 1
ATOM 1583 N N . ALA B 1 81 ? -10.445 -0.967 0.941 1 96.25 81 ALA B N 1
ATOM 1584 C CA . ALA B 1 81 ? -9.508 -0.219 1.778 1 96.25 81 ALA B CA 1
ATOM 1585 C C . ALA B 1 81 ? -8.859 0.917 0.993 1 96.25 81 ALA B C 1
ATOM 1587 O O . ALA B 1 81 ? -8.758 2.041 1.489 1 96.25 81 ALA B O 1
ATOM 1588 N N . GLN B 1 82 ? -8.477 0.632 -0.22 1 93.69 82 GLN B N 1
ATOM 1589 C CA . GLN B 1 82 ? -7.859 1.643 -1.077 1 93.69 82 GLN B CA 1
ATOM 1590 C C . GLN B 1 82 ? -8.836 2.785 -1.361 1 93.69 82 GLN B C 1
ATOM 1592 O O . GLN B 1 82 ? -8.461 3.957 -1.286 1 93.69 82 GLN B O 1
ATOM 1597 N N . LEU B 1 83 ? -10.047 2.424 -1.643 1 93.19 83 LEU B N 1
ATOM 1598 C CA . LEU B 1 83 ? -11.07 3.432 -1.9 1 93.19 83 LEU B CA 1
ATOM 1599 C C . LEU B 1 83 ? -11.344 4.262 -0.651 1 93.19 83 LEU B C 1
ATOM 1601 O O . LEU B 1 83 ? -11.477 5.488 -0.732 1 93.19 83 LEU B O 1
ATOM 1605 N N . SER B 1 84 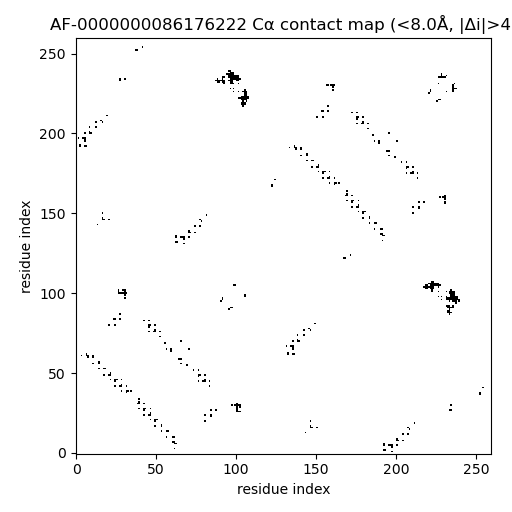? -11.453 3.639 0.454 1 90.5 84 SER B N 1
ATOM 1606 C CA . SER B 1 84 ? -11.688 4.328 1.719 1 90.5 84 SER B CA 1
ATOM 1607 C C . SER B 1 84 ? -10.57 5.316 2.027 1 90.5 84 SER B C 1
ATOM 1609 O O . SER B 1 84 ? -10.828 6.43 2.488 1 90.5 84 SER B O 1
ATOM 1611 N N . ILE B 1 85 ? -9.297 4.949 1.792 1 87.75 85 ILE B N 1
ATOM 1612 C CA . ILE B 1 85 ? -8.148 5.816 2.012 1 87.75 85 ILE B CA 1
ATOM 1613 C C . ILE B 1 85 ? -8.258 7.051 1.121 1 87.75 85 ILE B C 1
ATOM 1615 O O . ILE B 1 85 ? -8.117 8.18 1.597 1 87.75 85 ILE B O 1
ATOM 1619 N N . ASP B 1 86 ? -8.609 6.805 -0.135 1 84.44 86 ASP B N 1
ATOM 1620 C CA . ASP B 1 86 ? -8.758 7.914 -1.072 1 84.44 86 ASP B CA 1
ATOM 1621 C C . ASP B 1 86 ? -9.867 8.859 -0.63 1 84.44 86 ASP B C 1
ATOM 1623 O O . ASP B 1 86 ? -9.695 10.078 -0.652 1 84.44 86 ASP B O 1
ATOM 1627 N N . GLU B 1 87 ? -10.945 8.289 -0.225 1 84.69 87 GLU B N 1
ATOM 1628 C CA . GLU B 1 87 ? -12.102 9.086 0.188 1 84.69 87 GLU B CA 1
ATOM 1629 C C . GLU B 1 87 ? -11.789 9.891 1.447 1 84.69 87 GLU B C 1
ATOM 1631 O O . GLU B 1 87 ? -12.18 11.055 1.556 1 84.69 87 GLU B O 1
ATOM 1636 N N . LEU B 1 88 ? -11.125 9.289 2.365 1 83.5 88 LEU B N 1
ATOM 1637 C CA . LEU B 1 88 ? -10.781 9.969 3.609 1 83.5 88 LEU B CA 1
ATOM 1638 C C . LEU B 1 88 ? -9.797 11.102 3.354 1 83.5 88 LEU B C 1
ATOM 1640 O O . LEU B 1 88 ? -9.938 12.188 3.92 1 83.5 88 LEU B O 1
ATOM 1644 N N . LEU B 1 89 ? -8.867 10.867 2.473 1 77.69 89 LEU B N 1
ATOM 1645 C CA . LEU B 1 89 ? -7.898 11.906 2.133 1 77.69 89 LEU B CA 1
ATOM 1646 C C . LEU B 1 89 ? -8.578 13.086 1.441 1 77.69 89 LEU B C 1
ATOM 1648 O O . LEU B 1 89 ? -8.258 14.242 1.715 1 77.69 89 LEU B O 1
ATOM 1652 N N . GLU B 1 90 ? -9.523 12.719 0.606 1 76.75 90 GLU B N 1
ATOM 1653 C CA . GLU B 1 90 ? -10.289 13.766 -0.07 1 76.75 90 GLU B CA 1
ATOM 1654 C C . GLU B 1 90 ? -11.141 14.555 0.918 1 76.75 90 GLU B C 1
ATOM 1656 O O . GLU B 1 90 ? -11.195 15.781 0.858 1 76.75 90 GLU B O 1
ATOM 1661 N N . TYR B 1 91 ? -11.781 13.875 1.877 1 73.81 91 TYR B N 1
ATOM 1662 C CA . TYR B 1 91 ? -12.625 14.5 2.891 1 73.81 91 TYR B CA 1
ATOM 1663 C C . TYR B 1 91 ? -11.82 15.469 3.748 1 73.81 91 TYR B C 1
ATOM 1665 O O . TYR B 1 91 ? -12.242 16.594 3.98 1 73.81 91 TYR B O 1
ATOM 1673 N N . VAL B 1 92 ? -10.711 14.961 4.227 1 70.88 92 VAL B N 1
ATOM 1674 C CA . VAL B 1 92 ? -9.852 15.766 5.094 1 70.88 92 VAL B CA 1
ATOM 1675 C C . VAL B 1 92 ? -9.32 16.969 4.32 1 70.88 92 VAL B C 1
ATOM 1677 O O . VAL B 1 92 ? -9.234 18.078 4.859 1 70.88 92 VAL B O 1
ATOM 1680 N N . GLY B 1 93 ? -9.023 16.844 3.051 1 67.94 93 GLY B N 1
ATOM 1681 C CA . GLY B 1 93 ? -8.578 17.953 2.221 1 67.94 93 GLY B CA 1
ATOM 1682 C C . GLY B 1 93 ? -9.625 19.031 2.047 1 67.94 93 GLY B C 1
ATOM 1683 O O . GLY B 1 93 ? -9.297 20.219 1.892 1 67.94 93 GLY B O 1
ATOM 1684 N N . GLN B 1 94 ? -10.859 18.656 2.184 1 66.62 94 GLN B N 1
ATOM 1685 C CA . GLN B 1 94 ? -11.961 19.578 1.937 1 66.62 94 GLN B CA 1
ATOM 1686 C C . GLN B 1 94 ? -12.43 20.234 3.23 1 66.62 94 GLN B C 1
ATOM 1688 O O . GLN B 1 94 ? -12.961 21.344 3.213 1 66.62 94 GLN B O 1
ATOM 1693 N N . HIS B 1 95 ? -12.531 19.609 4.336 1 61.69 95 HIS B N 1
ATOM 1694 C CA . HIS B 1 95 ? -13.258 20.078 5.512 1 61.69 95 HIS B CA 1
ATOM 1695 C C . HIS B 1 95 ? -12.312 20.312 6.684 1 61.69 95 HIS B C 1
ATOM 1697 O O . HIS B 1 95 ? -12.602 21.125 7.566 1 61.69 95 HIS B O 1
ATOM 1703 N N . ALA B 1 96 ? -11.508 19.344 7.195 1 54.28 96 ALA B N 1
ATOM 1704 C CA . ALA B 1 96 ? -10.797 19.312 8.477 1 54.28 96 ALA B CA 1
ATOM 1705 C C . ALA B 1 96 ? -9.305 19.094 8.273 1 54.28 96 ALA B C 1
ATOM 1707 O O . ALA B 1 96 ? -8.852 17.953 8.141 1 54.28 96 ALA B O 1
ATOM 1708 N N . PRO B 1 97 ? -8.617 20.188 8.141 1 49.12 97 PRO B N 1
ATOM 1709 C CA . PRO B 1 97 ? -7.18 19.906 8.078 1 49.12 97 PRO B CA 1
ATOM 1710 C C . PRO B 1 97 ? -6.656 19.234 9.336 1 49.12 97 PRO B C 1
ATOM 1712 O O . PRO B 1 97 ? -6.84 19.75 10.445 1 49.12 97 PRO B O 1
ATOM 1715 N N . LEU B 1 98 ? -7.086 18.062 9.719 1 46.31 98 LEU B N 1
ATOM 1716 C CA . LEU B 1 98 ? -6.68 17.328 10.914 1 46.31 98 LEU B CA 1
ATOM 1717 C C . LEU B 1 98 ? -5.16 17.312 11.062 1 46.31 98 LEU B C 1
ATOM 1719 O O . LEU B 1 98 ? -4.453 16.797 10.195 1 46.31 98 LEU B O 1
ATOM 1723 N N . PRO B 1 99 ? -4.836 18.078 12.062 1 45.53 99 PRO B N 1
ATOM 1724 C CA . PRO B 1 99 ? -3.389 18.203 12.242 1 45.53 99 PRO B CA 1
ATOM 1725 C C . PRO B 1 99 ? -2.688 16.844 12.297 1 45.53 99 PRO B C 1
ATOM 1727 O O . PRO B 1 99 ? -1.579 16.703 11.773 1 45.53 99 PRO B O 1
ATOM 1730 N N . TRP B 1 100 ? -3.229 16.047 13.477 1 43.53 100 TRP B N 1
ATOM 1731 C CA . TRP B 1 100 ? -2.48 14.836 13.812 1 43.53 100 TRP B CA 1
ATOM 1732 C C . TRP B 1 100 ? -2.441 13.875 12.633 1 43.53 100 TRP B C 1
ATOM 1734 O O . TRP B 1 100 ? -1.633 12.945 12.609 1 43.53 100 TRP B O 1
ATOM 1744 N N . LEU B 1 101 ? -3.596 13.742 12.156 1 43.97 101 LEU B N 1
ATOM 1745 C CA . LEU B 1 101 ? -3.537 12.906 10.961 1 43.97 101 LEU B CA 1
ATOM 1746 C C . LEU B 1 101 ? -2.537 13.469 9.953 1 43.97 101 LEU B C 1
ATOM 1748 O O . LEU B 1 101 ? -2.16 12.789 9 1 43.97 101 LEU B O 1
ATOM 1752 N N . VAL B 1 102 ? -2.277 14.789 10.336 1 42.69 102 VAL B N 1
ATOM 1753 C CA . VAL B 1 102 ? -1.283 15.594 9.641 1 42.69 102 VAL B CA 1
ATOM 1754 C C . VAL B 1 102 ? 0.11 15.008 9.875 1 42.69 102 VAL B C 1
ATOM 1756 O O . VAL B 1 102 ? 1.105 15.555 9.391 1 42.69 102 VAL B O 1
ATOM 1759 N N . GLY B 1 103 ? 0.408 14.414 10.859 1 37.28 103 GLY B N 1
ATOM 1760 C CA . GLY B 1 103 ? 1.8 14 10.961 1 37.28 103 GLY B CA 1
ATOM 1761 C C . GLY B 1 103 ? 2.535 14.07 9.633 1 37.28 103 GLY B C 1
ATOM 1762 O O . GLY B 1 103 ? 2.338 15.008 8.859 1 37.28 103 GLY B O 1
ATOM 1763 N N . PRO B 1 104 ? 3.227 13.016 9.008 1 36.75 104 PRO B N 1
ATOM 1764 C CA . PRO B 1 104 ? 4.074 13.352 7.863 1 36.75 104 PRO B CA 1
ATOM 1765 C C . PRO B 1 104 ? 3.338 14.164 6.797 1 36.75 104 PRO B C 1
ATOM 1767 O O . PRO B 1 104 ? 3.957 14.648 5.848 1 36.75 104 PRO B O 1
ATOM 1770 N N . PHE B 1 105 ? 1.878 14.359 6.812 1 34.09 105 PHE B N 1
ATOM 1771 C CA . PHE B 1 105 ? 1.057 15.211 5.965 1 34.09 105 PHE B CA 1
ATOM 1772 C C . PHE B 1 105 ? 0.603 16.453 6.723 1 34.09 105 PHE B C 1
ATOM 1774 O O . PHE B 1 105 ? -0.283 17.188 6.262 1 34.09 105 PHE B O 1
ATOM 1781 N N . ALA B 1 106 ? 0.755 16.656 7.965 1 34.59 106 ALA B N 1
ATOM 1782 C CA . ALA B 1 106 ? 0.251 17.828 8.688 1 34.59 106 ALA B CA 1
ATOM 1783 C C . ALA B 1 106 ? 1.185 19.016 8.516 1 34.59 106 ALA B C 1
ATOM 1785 O O . ALA B 1 106 ? 2.408 18.859 8.508 1 34.59 106 ALA B O 1
ATOM 1786 N N . PRO B 1 107 ? 0.636 20.219 8.07 1 29.8 107 PRO B N 1
ATOM 1787 C CA . PRO B 1 107 ? 1.416 21.438 8.352 1 29.8 107 PRO B CA 1
ATOM 1788 C C . PRO B 1 107 ? 1.715 21.609 9.844 1 29.8 107 PRO B C 1
ATOM 1790 O O . PRO B 1 107 ? 0.908 21.219 10.688 1 29.8 107 PRO B O 1
ATOM 1793 N N . ALA B 1 108 ? 2.834 21.422 10.242 1 32.88 108 ALA B N 1
ATOM 1794 C CA . ALA B 1 108 ? 3.244 21.969 11.531 1 32.88 108 ALA B CA 1
ATOM 1795 C C . ALA B 1 108 ? 2.768 23.422 11.688 1 32.88 108 ALA B C 1
ATOM 1797 O O . ALA B 1 108 ? 3.08 24.281 10.859 1 32.88 108 ALA B O 1
ATOM 1798 N N . LEU B 1 109 ? 1.507 23.641 12.164 1 31.72 109 LEU B N 1
ATOM 1799 C CA . LEU B 1 109 ? 1.464 25.016 12.664 1 31.72 109 LEU B CA 1
ATOM 1800 C C . LEU B 1 109 ? 2.574 25.25 13.68 1 31.72 109 LEU B C 1
ATOM 1802 O O . LEU B 1 109 ? 2.406 24.984 14.867 1 31.72 109 LEU B O 1
ATOM 1806 N N . VAL B 1 110 ? 3.766 24.594 13.523 1 32.47 110 VAL B N 1
ATOM 1807 C CA . VAL B 1 110 ? 4.73 25.109 14.484 1 32.47 110 VAL B CA 1
ATOM 1808 C C . VAL B 1 110 ? 4.965 26.594 14.227 1 32.47 110 VAL B C 1
ATOM 1810 O O . VAL B 1 110 ? 5.398 26.984 13.133 1 32.47 110 VAL B O 1
ATOM 1813 N N . GLU B 1 111 ? 4.32 27.391 15.016 1 32.19 111 GLU B N 1
ATOM 1814 C CA . GLU B 1 111 ? 4.984 28.656 15.336 1 32.19 111 GLU B CA 1
ATOM 1815 C C . GLU B 1 111 ? 6.449 28.438 15.695 1 32.19 111 GLU B C 1
ATOM 1817 O O . GLU B 1 111 ? 6.758 27.891 16.766 1 32.19 111 GLU B O 1
ATOM 1822 N N . TYR B 1 112 ? 7.332 27.844 14.852 1 30.81 112 TYR B N 1
ATOM 1823 C CA . TYR B 1 112 ? 8.719 27.984 15.266 1 30.81 112 TYR B CA 1
ATOM 1824 C C . TYR B 1 112 ? 9.016 29.406 15.727 1 30.81 112 TYR B C 1
ATOM 1826 O O . TYR B 1 112 ? 8.688 30.375 15.039 1 30.81 112 TYR B O 1
ATOM 1834 N N . PRO B 1 113 ? 9.367 29.578 17.031 1 33.72 113 PRO B N 1
ATOM 1835 C CA . PRO B 1 113 ? 10.078 30.828 17.281 1 33.72 113 PRO B CA 1
ATOM 1836 C C . PRO B 1 113 ? 11.258 31.047 16.344 1 33.72 113 PRO B C 1
ATOM 1838 O O . PRO B 1 113 ? 11.789 30.078 15.781 1 33.72 113 PRO B O 1
ATOM 1841 N N . GLU B 1 114 ? 11.758 32.25 15.836 1 35.31 114 GLU B N 1
ATOM 1842 C CA . GLU B 1 114 ? 12.836 32.781 15 1 35.31 114 GLU B CA 1
ATOM 1843 C C . GLU B 1 114 ? 14.086 31.906 15.125 1 35.31 114 GLU B C 1
ATOM 1845 O O . GLU B 1 114 ? 14.883 31.828 14.188 1 35.31 114 GLU B O 1
ATOM 1850 N N . ASP B 1 115 ? 14.734 31.516 16.312 1 36.31 115 ASP B N 1
ATOM 1851 C CA . ASP B 1 115 ? 16.172 31.391 16.594 1 36.31 115 ASP B CA 1
ATOM 1852 C C . ASP B 1 115 ? 16.625 29.938 16.484 1 36.31 115 ASP B C 1
ATOM 1854 O O . ASP B 1 115 ? 17.75 29.594 16.875 1 36.31 115 ASP B O 1
ATOM 1858 N N . VAL B 1 116 ? 15.859 28.812 16.609 1 39.03 116 VAL B N 1
ATOM 1859 C CA . VAL B 1 116 ? 16.672 27.625 16.875 1 39.03 116 VAL B CA 1
ATOM 1860 C C . VAL B 1 116 ? 17.016 26.938 15.562 1 39.03 116 VAL B C 1
ATOM 1862 O O . VAL B 1 116 ? 16.141 26.688 14.727 1 39.03 116 VAL B O 1
ATOM 1865 N N . PRO B 1 117 ? 18.312 26.766 15.133 1 38.31 117 PRO B N 1
ATOM 1866 C CA . PRO B 1 117 ? 18.891 26.141 13.93 1 38.31 117 PRO B CA 1
ATOM 1867 C C . PRO B 1 117 ? 18.5 24.672 13.781 1 38.31 117 PRO B C 1
ATOM 1869 O O . PRO B 1 117 ? 18.547 23.906 14.758 1 38.31 117 PRO B O 1
ATOM 1872 N N . VAL B 1 118 ? 17.453 24.312 13.133 1 37.88 118 VAL B N 1
ATOM 1873 C CA . VAL B 1 118 ? 17.078 22.922 12.859 1 37.88 118 VAL B CA 1
ATOM 1874 C C . VAL B 1 118 ? 18.281 22.156 12.352 1 37.88 118 VAL B C 1
ATOM 1876 O O . VAL B 1 118 ? 18.797 22.438 11.266 1 37.88 118 VAL B O 1
ATOM 1879 N N . GLU B 1 119 ? 19.188 21.641 13.18 1 36.19 119 GLU B N 1
ATOM 1880 C CA . GLU B 1 119 ? 20.266 20.75 12.719 1 36.19 119 GLU B CA 1
ATOM 1881 C C . GLU B 1 119 ? 19.688 19.484 12.094 1 36.19 119 GLU B C 1
ATOM 1883 O O . GLU B 1 119 ? 19 18.703 12.766 1 36.19 119 GLU B O 1
ATOM 1888 N N . MET B 1 120 ? 19.094 19.438 10.992 1 34.25 120 MET B N 1
ATOM 1889 C CA . MET B 1 120 ? 18.719 18.25 10.219 1 34.25 120 MET B CA 1
ATOM 1890 C C . MET B 1 120 ? 19.859 17.219 10.227 1 34.25 120 MET B C 1
ATOM 1892 O O . MET B 1 120 ? 20.938 17.484 9.68 1 34.25 120 MET B O 1
ATOM 1896 N N . ALA B 1 121 ? 20.031 16.469 11.203 1 34.84 121 ALA B N 1
ATOM 1897 C CA . ALA B 1 121 ? 20.969 15.367 11.016 1 34.84 121 ALA B CA 1
ATOM 1898 C C . ALA B 1 121 ? 20.719 14.656 9.688 1 34.84 121 ALA B C 1
ATOM 1900 O O . ALA B 1 121 ? 19.609 14.703 9.141 1 34.84 121 ALA B O 1
ATOM 1901 N N . LYS B 1 122 ? 21.688 13.969 8.977 1 34.19 122 LYS B N 1
ATOM 1902 C CA . LYS B 1 122 ? 21.953 13.305 7.707 1 34.19 122 LYS B CA 1
ATOM 1903 C C . LYS B 1 122 ? 20.922 12.203 7.449 1 34.19 122 LYS B C 1
ATOM 1905 O O . LYS B 1 122 ? 20.781 11.273 8.25 1 34.19 122 LYS B O 1
ATOM 1910 N N . TRP B 1 123 ? 19.781 12.469 7.086 1 32.5 123 TRP B N 1
ATOM 1911 C CA . TRP B 1 123 ? 18.969 11.438 6.445 1 32.5 123 TRP B CA 1
ATOM 1912 C C . TRP B 1 123 ? 19.844 10.445 5.684 1 32.5 123 TRP B C 1
ATOM 1914 O O . TRP B 1 123 ? 20.359 10.766 4.609 1 32.5 123 TRP B O 1
ATOM 1924 N N . GLU B 1 124 ? 20.766 9.672 6.352 1 37.56 124 GLU B N 1
ATOM 1925 C CA . GLU B 1 124 ? 21.562 8.633 5.711 1 37.56 124 GLU B CA 1
ATOM 1926 C C . GLU B 1 124 ? 20.688 7.637 4.965 1 37.56 124 GLU B C 1
ATOM 1928 O O . GLU B 1 124 ? 19.922 6.895 5.586 1 37.56 124 GLU B O 1
ATOM 1933 N N . GLY B 1 125 ? 20.016 7.965 4.023 1 34.78 125 GLY B N 1
ATOM 1934 C CA . GLY B 1 125 ? 19.562 6.969 3.068 1 34.78 125 GLY B CA 1
ATOM 1935 C C . GLY B 1 125 ? 20.5 5.793 2.928 1 34.78 125 GLY B C 1
ATOM 1936 O O . GLY B 1 125 ? 21.688 5.887 3.289 1 34.78 125 GLY B O 1
ATOM 1937 N N . CYS B 1 126 ? 19.906 4.414 3.037 1 34.06 126 CYS B N 1
ATOM 1938 C CA . CYS B 1 126 ? 20.719 3.213 2.852 1 34.06 126 CYS B CA 1
ATOM 1939 C C . CYS B 1 126 ? 21.719 3.398 1.715 1 34.06 126 CYS B C 1
ATOM 1941 O O . CYS B 1 126 ? 21.328 3.467 0.547 1 34.06 126 CYS B O 1
ATOM 1943 N N . ILE B 1 127 ? 22.688 4.215 1.906 1 33.16 127 ILE B N 1
ATOM 1944 C CA . ILE B 1 127 ? 23.797 4.215 0.962 1 33.16 127 ILE B CA 1
ATOM 1945 C C . ILE B 1 127 ? 24.312 2.791 0.782 1 33.16 127 ILE B C 1
ATOM 1947 O O . ILE B 1 127 ? 24.625 2.111 1.76 1 33.16 127 ILE B O 1
ATOM 1951 N N . THR B 1 128 ? 23.875 2.082 -0.255 1 28.83 128 THR B N 1
ATOM 1952 C CA . THR B 1 128 ? 24.719 0.965 -0.657 1 28.83 128 THR B CA 1
ATOM 1953 C C . THR B 1 128 ? 26.188 1.382 -0.689 1 28.83 128 THR B C 1
ATOM 1955 O O . THR B 1 128 ? 26.562 2.301 -1.422 1 28.83 128 THR B O 1
ATOM 1958 N N . VAL B 1 129 ? 26.875 1.45 0.469 1 29.03 129 VAL B N 1
ATOM 1959 C CA . VAL B 1 129 ? 28.312 1.366 0.313 1 29.03 129 VAL B CA 1
ATOM 1960 C C . VAL B 1 129 ? 28.672 0.227 -0.64 1 29.03 129 VAL B C 1
ATOM 1962 O O . VAL B 1 129 ? 28.328 -0.932 -0.384 1 29.03 129 VAL B O 1
ATOM 196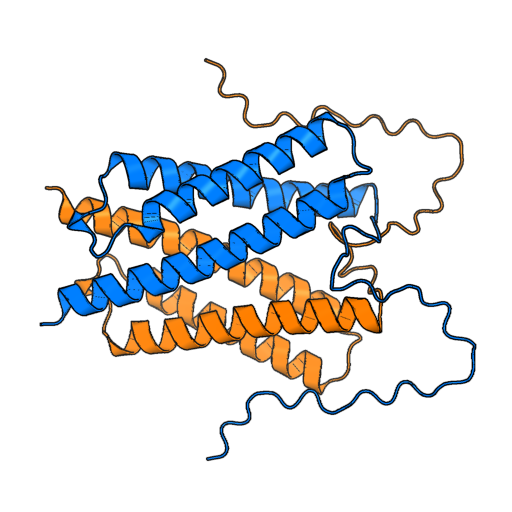5 N N . GLY B 1 130 ? 28.75 0.587 -1.953 1 23.19 130 GLY B N 1
ATOM 1966 C CA . GLY B 1 130 ? 29.734 -0.198 -2.691 1 23.19 130 GLY B CA 1
ATOM 1967 C C . GLY B 1 130 ? 31.125 -0.105 -2.115 1 23.19 130 GLY B C 1
ATOM 1968 O O . GLY B 1 130 ? 31.469 0.878 -1.457 1 23.19 130 GLY B O 1
#

Nearest PDB structures (foldseek):
  1szi-assembly1_A  TM=8.639E-01  e=3.742E-05  Mus musculus
  7sqc-assembly1_C1  TM=7.274E-01  e=4.124E+00  Chlamydomonas reinhardtii
  7ung-assembly1_B9  TM=6.573E-01  e=5.430E+00  Homo sapiens
  7p54-assembly1_B  TM=4.421E-01  e=2.965E+00  Homo sapiens
  7p5j-assembly1_B  TM=5.538E-01  e=6.767E+00  Homo sapiens

Secondary structure (DSSP, 8-state):
--HHHHHHHHHHHHHHHHHHHHHHHHHHHHHGGGS-HHHHHHHHHHHHHHHHHHHHHHT-SSGGG--HHHHHHHHHHHHHHHHHHHHHHHHHHHH---SSSS-TTS-------TT---------------/--HHHHHHHHHHHHHHHHHHHHHHHHHHHHHGGGS-HHHHHHHHHHHHHHHHHHHHHHS-SSGGGS-HHHHHHHHHHHHHHHHHHHHHHHHHHHH---SSTTTTTS-------TT---------------

Organism: Eudyptula minor (NCBI:txid37083)